Protein AF-A0A973JUT6-F1 (afdb_monomer_lite)

Radius of gyration: 26.82 Å; chains: 1; bounding box: 84×33×77 Å

Secondary structure (DSSP, 8-state):
--------------PPPHHHHHHHHHHTT-HHHHHHHHGGGTTSHHHHHHHHHHHHHHHTSTT-S-HHHHHHHHHHHSTT-THHHHHHHHHHHHTT-HHHHHHHHHHHHHH-TT-HHHHHHHHHHHHHH-TT---TTSTT--HHHHHHHHHHHHHHTTPPPP---SHHHHHHHHHHHHHTT-THHHHHHT---

Structure (mmCIF, N/CA/C/O backbone):
data_AF-A0A973JUT6-F1
#
_entry.id   AF-A0A973JUT6-F1
#
loop_
_atom_site.group_PDB
_atom_site.id
_atom_site.type_symbol
_atom_site.label_atom_id
_atom_site.label_alt_id
_atom_site.label_comp_id
_atom_site.label_asym_id
_atom_site.label_entity_id
_atom_site.label_seq_id
_atom_site.pdbx_PDB_ins_code
_atom_site.Cartn_x
_atom_site.Cartn_y
_atom_site.Cartn_z
_atom_site.occupancy
_atom_site.B_iso_or_equiv
_atom_site.auth_seq_id
_atom_site.auth_comp_id
_atom_site.auth_asym_id
_atom_site.auth_atom_id
_atom_site.pdbx_PDB_model_num
ATOM 1 N N . MET A 1 1 ? 55.001 22.473 -49.007 1.00 40.25 1 MET A N 1
ATOM 2 C CA . MET A 1 1 ? 54.181 22.857 -47.834 1.00 40.25 1 MET A CA 1
ATOM 3 C C . MET A 1 1 ? 52.734 22.450 -48.104 1.00 40.25 1 MET A C 1
ATOM 5 O O . MET A 1 1 ? 52.287 22.661 -49.228 1.00 40.25 1 MET A O 1
ATOM 9 N N . PRO A 1 2 ? 52.055 21.748 -47.180 1.00 39.16 2 PRO A N 1
ATOM 10 C CA . PRO A 1 2 ? 50.862 20.970 -47.497 1.00 39.16 2 PRO A CA 1
ATOM 11 C C . PRO A 1 2 ? 49.571 21.798 -47.476 1.00 39.16 2 PRO A C 1
ATOM 13 O O . PRO A 1 2 ? 49.455 22.816 -46.800 1.00 39.16 2 PRO A O 1
ATOM 16 N N . LYS A 1 3 ? 48.613 21.320 -48.272 1.00 40.19 3 LYS A N 1
ATOM 17 C CA . LYS A 1 3 ? 47.314 21.918 -48.585 1.00 40.19 3 LYS A CA 1
ATOM 18 C C . LYS A 1 3 ? 46.378 21.921 -47.372 1.00 40.19 3 LYS A C 1
ATOM 20 O O . LYS A 1 3 ? 46.231 20.910 -46.690 1.00 40.19 3 LYS A O 1
ATOM 25 N N . SER A 1 4 ? 45.694 23.047 -47.191 1.00 45.75 4 SER A N 1
ATOM 26 C CA . SER A 1 4 ? 44.550 23.224 -46.298 1.00 45.75 4 SER A CA 1
ATOM 27 C C . SER A 1 4 ? 43.460 22.190 -46.612 1.00 45.75 4 SER A C 1
ATOM 29 O O . SER A 1 4 ? 42.892 22.195 -47.703 1.00 45.75 4 SER A O 1
ATOM 31 N N . LYS A 1 5 ? 43.180 21.287 -45.666 1.00 44.62 5 LYS A N 1
ATOM 32 C CA . LYS A 1 5 ? 41.986 20.433 -45.668 1.00 44.62 5 LYS A CA 1
ATOM 33 C C . LYS A 1 5 ? 41.058 20.909 -44.557 1.00 44.62 5 LYS A C 1
ATOM 35 O O . LYS A 1 5 ? 41.146 20.470 -43.415 1.00 44.62 5 LYS A O 1
ATOM 40 N N . ARG A 1 6 ? 40.158 21.820 -44.919 1.00 45.72 6 ARG A N 1
ATOM 41 C CA . ARG A 1 6 ? 38.857 21.949 -44.260 1.00 45.72 6 ARG A CA 1
ATOM 42 C C . ARG A 1 6 ? 37.964 20.800 -44.744 1.00 45.72 6 ARG A C 1
ATOM 44 O O . ARG A 1 6 ? 38.173 20.272 -45.832 1.00 45.72 6 ARG A O 1
ATOM 51 N N . SER A 1 7 ? 36.948 20.488 -43.946 1.00 43.03 7 SER A N 1
ATOM 52 C CA . SER A 1 7 ? 35.818 19.585 -44.218 1.00 43.03 7 SER A CA 1
ATOM 53 C C . SER A 1 7 ? 36.090 18.076 -44.190 1.00 43.03 7 SER A C 1
ATOM 55 O O . SER A 1 7 ? 36.306 17.428 -45.204 1.00 43.03 7 SER A O 1
ATOM 57 N N . ALA A 1 8 ? 35.939 17.514 -42.993 1.00 41.66 8 ALA A N 1
ATOM 58 C CA . ALA A 1 8 ? 35.032 16.391 -42.784 1.00 41.66 8 ALA A CA 1
ATOM 59 C C . ALA A 1 8 ? 34.510 16.478 -41.342 1.00 41.66 8 ALA A C 1
ATOM 61 O O . ALA A 1 8 ? 34.893 15.712 -40.465 1.00 41.66 8 ALA A O 1
ATOM 62 N N . GLN A 1 9 ? 33.642 17.466 -41.094 1.00 40.50 9 GLN A N 1
ATOM 63 C CA . GLN A 1 9 ? 32.603 17.318 -40.079 1.00 40.50 9 GLN A CA 1
ATOM 64 C C . GLN A 1 9 ? 31.779 16.104 -40.512 1.00 40.50 9 GLN A C 1
ATOM 66 O O . GLN A 1 9 ? 30.853 16.211 -41.312 1.00 40.50 9 GLN A O 1
ATOM 71 N N . GLN A 1 10 ? 32.175 14.927 -40.035 1.00 43.22 10 GLN A N 1
ATOM 72 C CA . GLN A 1 10 ? 31.288 13.782 -39.977 1.00 43.22 10 GLN A CA 1
ATOM 73 C C . GLN A 1 10 ? 30.227 14.134 -38.941 1.00 43.22 10 GLN A C 1
ATOM 75 O O . GLN A 1 10 ? 30.364 13.881 -37.746 1.00 43.22 10 GLN A O 1
ATOM 80 N N . HIS A 1 11 ? 29.181 14.802 -39.415 1.00 40.94 11 HIS A N 1
ATOM 81 C CA . HIS A 1 11 ? 27.894 14.801 -38.759 1.00 40.94 11 HIS A CA 1
ATOM 82 C C . HIS A 1 11 ? 27.464 13.340 -38.614 1.00 40.94 11 HIS A C 1
ATOM 84 O O . HIS A 1 11 ? 26.897 12.758 -39.534 1.00 40.94 11 HIS A O 1
ATOM 90 N N . SER A 1 12 ? 27.735 12.736 -37.456 1.00 47.22 12 SER A N 1
ATOM 91 C CA . SER A 1 12 ? 26.909 11.631 -36.995 1.00 47.22 12 SER A CA 1
ATOM 92 C C . SER A 1 12 ? 25.532 12.224 -36.716 1.00 47.22 12 SER A C 1
ATOM 94 O O . SER A 1 12 ? 25.264 12.743 -35.636 1.00 47.22 12 SER A O 1
ATOM 96 N N . SER A 1 13 ? 24.655 12.200 -37.716 1.00 46.88 13 SER A N 1
ATOM 97 C CA . SER A 1 13 ? 23.214 12.347 -37.525 1.00 46.88 13 SER A CA 1
ATOM 98 C C . SER A 1 13 ? 22.635 11.049 -36.950 1.00 46.88 13 SER A C 1
ATOM 100 O O . SER A 1 13 ? 21.625 10.543 -37.434 1.00 46.88 13 SER A O 1
ATOM 102 N N . ALA A 1 14 ? 23.297 10.455 -35.956 1.00 55.56 14 ALA A N 1
ATOM 103 C CA . ALA A 1 14 ? 22.713 9.373 -35.191 1.00 55.56 14 ALA A CA 1
ATOM 104 C C . ALA A 1 14 ? 21.750 10.024 -34.200 1.00 55.56 14 ALA A C 1
ATOM 106 O O . ALA A 1 14 ? 22.170 10.734 -33.284 1.00 55.56 14 ALA A O 1
ATOM 107 N N . GLY A 1 15 ? 20.447 9.838 -34.422 1.00 69.31 15 GLY A N 1
ATOM 108 C CA . GLY A 1 15 ? 19.449 10.155 -33.407 1.00 69.31 15 GLY A CA 1
ATOM 109 C C . GLY A 1 15 ? 19.869 9.562 -32.060 1.00 69.31 15 GLY A C 1
ATOM 110 O O . GLY A 1 15 ? 20.559 8.544 -32.007 1.00 69.31 15 GLY A O 1
ATOM 111 N N . LEU A 1 16 ? 19.491 10.229 -30.970 1.00 80.94 16 LEU A N 1
ATOM 112 C CA . LEU A 1 16 ? 19.765 9.739 -29.620 1.00 80.94 16 LEU A CA 1
ATOM 113 C C . LEU A 1 16 ? 19.332 8.270 -29.490 1.00 80.94 16 LEU A C 1
ATOM 115 O O . LEU A 1 16 ? 18.273 7.891 -29.994 1.00 80.94 16 LEU A O 1
ATOM 119 N N . GLY A 1 17 ? 20.134 7.458 -28.800 1.00 93.69 17 GLY A N 1
ATOM 120 C CA . GLY A 1 17 ? 19.771 6.078 -28.513 1.00 93.69 17 GLY A CA 1
ATOM 121 C C . GLY A 1 17 ? 18.517 6.001 -27.630 1.00 93.69 17 GLY A C 1
ATOM 122 O O . GLY A 1 17 ? 18.153 6.980 -26.968 1.00 93.69 17 GLY A O 1
ATOM 123 N N . PRO A 1 18 ? 17.831 4.844 -27.571 1.00 94.75 18 PRO A N 1
ATOM 124 C CA . PRO A 1 18 ? 16.599 4.711 -26.790 1.00 94.75 18 PRO A CA 1
ATOM 125 C C . PRO A 1 18 ? 16.809 5.001 -25.295 1.00 94.75 18 PRO A C 1
ATOM 127 O O . PRO A 1 18 ? 15.928 5.548 -24.630 1.00 94.75 18 PRO A O 1
ATOM 130 N N . ARG A 1 19 ? 18.012 4.723 -24.769 1.00 96.44 19 ARG A N 1
ATOM 131 C CA . ARG A 1 19 ? 18.389 5.059 -23.391 1.00 96.44 19 ARG A CA 1
ATOM 132 C C . ARG A 1 19 ? 18.396 6.570 -23.165 1.00 96.44 19 ARG A C 1
ATOM 134 O O . ARG A 1 19 ? 17.753 7.037 -22.223 1.00 96.44 19 ARG A O 1
ATOM 141 N N . GLU A 1 20 ? 19.099 7.324 -24.008 1.00 96.56 20 GLU A N 1
ATOM 142 C CA . GLU A 1 20 ? 19.215 8.780 -23.896 1.00 96.56 20 GLU A CA 1
ATOM 143 C C . GLU A 1 20 ? 17.883 9.477 -24.191 1.00 96.56 20 GLU A C 1
ATOM 145 O O . GLU A 1 20 ? 17.530 10.439 -23.505 1.00 96.56 20 GLU A O 1
ATOM 150 N N . LEU A 1 21 ? 17.121 8.981 -25.173 1.00 96.94 21 LEU A N 1
ATOM 151 C CA . LEU A 1 21 ? 15.770 9.464 -25.470 1.00 96.94 21 LEU A CA 1
ATOM 152 C C . LEU A 1 21 ? 14.852 9.319 -24.260 1.00 96.94 21 LEU A C 1
ATOM 154 O O . LEU A 1 21 ? 14.212 10.296 -23.866 1.00 96.94 21 LEU A O 1
ATOM 158 N N . GLY A 1 22 ? 14.818 8.130 -23.652 1.00 97.62 22 GLY A N 1
ATOM 159 C CA . GLY A 1 22 ? 13.985 7.884 -22.482 1.00 97.62 22 GLY A CA 1
ATOM 160 C C . GLY A 1 22 ? 14.397 8.744 -21.292 1.00 97.62 22 GLY A C 1
ATOM 161 O O . GLY A 1 22 ? 13.539 9.341 -20.646 1.00 97.62 22 GLY A O 1
ATOM 162 N N . LEU A 1 23 ? 15.705 8.927 -21.070 1.00 97.81 23 LEU A N 1
ATOM 163 C CA . LEU A 1 23 ? 16.213 9.790 -20.001 1.00 97.81 23 LEU A CA 1
ATOM 164 C C . LEU A 1 23 ? 15.788 11.248 -20.193 1.00 97.81 23 LEU A C 1
ATOM 166 O O . LEU A 1 23 ? 15.267 11.860 -19.261 1.00 97.81 23 LEU A O 1
ATOM 170 N N . ARG A 1 24 ? 15.955 11.798 -21.402 1.00 97.81 24 ARG A N 1
ATOM 171 C CA . ARG A 1 24 ? 15.524 13.171 -21.707 1.00 97.81 24 ARG A CA 1
ATOM 172 C C . ARG A 1 24 ? 14.012 13.337 -21.589 1.00 97.81 24 ARG A C 1
ATOM 174 O O . ARG A 1 24 ? 13.546 14.367 -21.108 1.00 97.81 24 ARG A O 1
ATOM 181 N N . ALA A 1 25 ? 13.236 12.349 -22.030 1.00 98.00 25 ALA A N 1
ATOM 182 C CA . ALA A 1 25 ? 11.785 12.370 -21.889 1.00 98.00 25 ALA A CA 1
ATOM 183 C C . ALA A 1 25 ? 11.360 12.343 -20.414 1.00 98.00 25 ALA A C 1
ATOM 185 O O . ALA A 1 25 ? 10.535 13.160 -20.007 1.00 98.00 25 ALA A O 1
ATOM 186 N N . PHE A 1 26 ? 11.977 11.476 -19.608 1.00 98.12 26 PHE A N 1
ATOM 187 C CA . PHE A 1 26 ? 11.705 11.353 -18.179 1.00 98.12 26 PHE A CA 1
ATOM 188 C C . PHE A 1 26 ? 12.033 12.643 -17.419 1.00 98.12 26 PHE A C 1
ATOM 190 O O . PHE A 1 26 ? 11.213 13.125 -16.642 1.00 98.12 26 PHE A O 1
ATOM 197 N N . GLN A 1 27 ? 13.198 13.244 -17.683 1.00 97.56 27 GLN A N 1
ATOM 198 C CA . GLN A 1 27 ? 13.599 14.525 -17.085 1.00 97.56 27 GLN A CA 1
ATOM 199 C C . GLN A 1 27 ? 12.651 15.672 -17.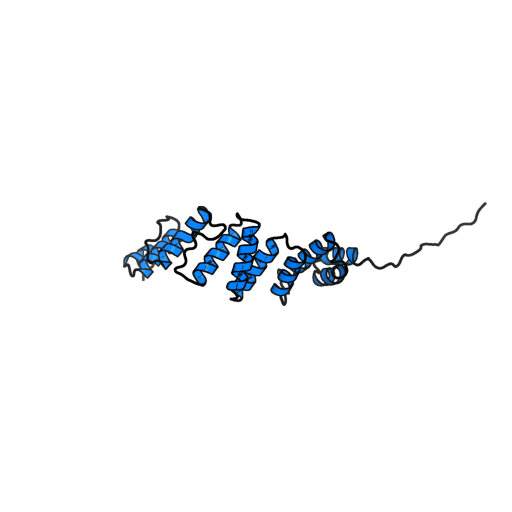460 1.00 97.56 27 GLN A C 1
ATOM 201 O O . GLN A 1 27 ? 12.438 16.577 -16.662 1.00 97.56 27 GLN A O 1
ATOM 206 N N . ALA A 1 28 ? 12.044 15.610 -18.647 1.00 97.44 28 ALA A N 1
ATOM 207 C CA . ALA A 1 28 ? 11.028 16.559 -19.094 1.00 97.44 28 ALA A CA 1
ATOM 208 C C . ALA A 1 28 ? 9.609 16.243 -18.572 1.00 97.44 28 ALA A C 1
ATOM 210 O O . ALA A 1 28 ? 8.653 16.868 -19.022 1.00 97.44 28 ALA A O 1
ATOM 211 N N . GLY A 1 29 ? 9.437 15.242 -17.698 1.00 96.75 29 GLY A N 1
ATOM 212 C CA . GLY A 1 29 ? 8.128 14.814 -17.185 1.00 96.75 29 GLY A CA 1
ATOM 213 C C . GLY A 1 29 ? 7.238 14.102 -18.212 1.00 96.75 29 GLY A C 1
ATOM 214 O O . GLY A 1 29 ? 6.083 13.799 -17.929 1.00 96.75 29 GLY A O 1
ATOM 215 N N . ARG A 1 30 ? 7.759 13.802 -19.409 1.00 97.19 30 ARG A N 1
ATOM 216 C CA . ARG A 1 30 ? 7.035 13.106 -20.482 1.00 97.19 30 ARG A CA 1
ATOM 217 C C . ARG A 1 30 ? 7.161 11.598 -20.297 1.00 97.19 30 ARG A C 1
ATOM 219 O O . ARG A 1 30 ? 7.863 10.923 -21.054 1.00 97.19 30 ARG A O 1
ATOM 226 N N . PHE A 1 31 ? 6.507 11.079 -19.261 1.00 97.44 31 PHE A N 1
ATOM 227 C CA . PHE A 1 31 ? 6.638 9.678 -18.858 1.00 97.44 31 PHE A CA 1
ATOM 228 C C . PHE A 1 31 ? 6.174 8.694 -19.939 1.00 97.44 31 PHE A C 1
ATOM 230 O O . PHE A 1 31 ? 6.822 7.668 -20.109 1.00 97.44 31 PHE A O 1
ATOM 237 N N . ASP A 1 32 ? 5.162 9.028 -20.747 1.00 96.81 32 ASP A N 1
ATOM 238 C CA . ASP A 1 32 ? 4.743 8.200 -21.891 1.00 96.81 32 ASP A CA 1
ATOM 239 C C . ASP A 1 32 ? 5.879 7.971 -22.893 1.00 96.81 32 ASP A C 1
ATOM 241 O O . ASP A 1 32 ? 6.184 6.839 -23.269 1.00 96.81 32 ASP A O 1
ATOM 245 N N . ALA A 1 33 ? 6.555 9.052 -23.287 1.00 97.25 33 ALA A N 1
ATOM 246 C CA . ALA A 1 33 ? 7.676 8.983 -24.215 1.00 97.25 33 ALA A CA 1
ATOM 247 C C . ALA A 1 33 ? 8.882 8.261 -23.595 1.00 97.25 33 ALA A C 1
ATOM 249 O O . ALA A 1 33 ? 9.588 7.534 -24.295 1.00 97.25 33 ALA A O 1
ATOM 250 N N . ALA A 1 34 ? 9.101 8.421 -22.284 1.00 98.25 34 ALA A N 1
ATOM 251 C CA . ALA A 1 34 ? 10.136 7.682 -21.567 1.00 98.25 34 ALA A CA 1
ATOM 252 C C . ALA A 1 34 ? 9.865 6.172 -21.574 1.00 98.25 34 ALA A C 1
ATOM 254 O O . ALA A 1 34 ? 10.766 5.390 -21.877 1.00 98.25 34 ALA A O 1
ATOM 255 N N . ILE A 1 35 ? 8.617 5.774 -21.308 1.00 98.19 35 ILE A N 1
ATOM 256 C CA . ILE A 1 35 ? 8.176 4.377 -21.318 1.00 98.19 35 ILE A CA 1
ATOM 257 C C . ILE A 1 35 ? 8.392 3.760 -22.698 1.00 98.19 35 ILE A C 1
ATOM 259 O O . ILE A 1 35 ? 9.030 2.715 -22.798 1.00 98.19 35 ILE A O 1
ATOM 263 N N . VAL A 1 36 ? 7.946 4.426 -23.768 1.00 98.06 36 VAL A N 1
ATOM 264 C CA . VAL A 1 36 ? 8.129 3.939 -25.147 1.00 98.06 36 VAL A CA 1
ATOM 265 C C . VAL A 1 36 ? 9.610 3.738 -25.481 1.00 98.06 36 VAL A C 1
ATOM 267 O O . VAL A 1 36 ? 9.977 2.707 -26.040 1.00 98.06 36 VAL A O 1
ATOM 270 N N . ALA A 1 37 ? 10.471 4.690 -25.115 1.00 98.06 37 ALA A N 1
ATOM 271 C CA . ALA A 1 37 ? 11.896 4.620 -25.425 1.00 98.06 37 ALA A CA 1
ATOM 272 C C . ALA A 1 37 ? 12.640 3.534 -24.622 1.00 98.06 37 ALA A C 1
ATOM 274 O O . ALA A 1 37 ? 13.552 2.896 -25.146 1.00 98.06 37 ALA A O 1
ATOM 275 N N . TRP A 1 38 ? 12.263 3.299 -23.362 1.00 98.44 38 TRP A N 1
ATOM 276 C CA . TRP A 1 38 ? 12.928 2.322 -22.492 1.00 98.44 38 TRP A CA 1
ATOM 277 C C . TRP A 1 38 ? 12.337 0.907 -22.550 1.00 98.44 38 TRP A C 1
ATOM 279 O O . TRP A 1 38 ? 13.041 -0.040 -22.202 1.00 98.44 38 TRP A O 1
ATOM 289 N N . GLN A 1 39 ? 11.099 0.722 -23.022 1.00 97.81 39 GLN A N 1
ATOM 290 C CA . GLN A 1 39 ? 10.437 -0.589 -23.095 1.00 97.81 39 GLN A CA 1
ATOM 291 C C . GLN A 1 39 ? 11.262 -1.673 -23.827 1.00 97.81 39 GLN A C 1
ATOM 293 O O . GLN A 1 39 ? 11.349 -2.782 -23.294 1.00 97.81 39 GLN A O 1
ATOM 298 N N . PRO A 1 40 ? 11.920 -1.409 -24.978 1.00 97.75 40 PRO A N 1
ATOM 299 C CA . PRO A 1 40 ? 12.743 -2.416 -25.663 1.00 97.75 40 PRO A CA 1
ATOM 300 C C . PRO A 1 40 ? 13.991 -2.836 -24.875 1.00 97.75 40 PRO A C 1
ATOM 302 O O . PRO A 1 40 ? 14.596 -3.862 -25.165 1.00 97.75 40 PRO A O 1
ATOM 305 N N . LEU A 1 41 ? 14.390 -2.032 -23.889 1.00 97.56 41 LEU A N 1
ATOM 306 C CA . LEU A 1 41 ? 15.598 -2.214 -23.091 1.00 97.56 41 LEU A CA 1
ATOM 307 C C . LEU A 1 41 ? 15.300 -2.793 -21.698 1.00 97.56 41 LEU A C 1
ATOM 309 O O . LEU A 1 41 ? 16.199 -2.863 -20.865 1.00 97.56 41 LEU A O 1
ATOM 313 N N . ALA A 1 42 ? 14.062 -3.220 -21.430 1.00 96.50 42 ALA A N 1
ATOM 314 C CA . ALA A 1 42 ? 13.615 -3.661 -20.105 1.00 96.50 42 ALA A CA 1
ATOM 315 C C . ALA A 1 42 ? 14.341 -4.909 -19.557 1.00 96.50 42 ALA A C 1
ATOM 317 O O . ALA A 1 42 ? 14.189 -5.221 -18.381 1.00 96.50 42 ALA A O 1
ATOM 318 N N . ALA A 1 43 ? 15.119 -5.620 -20.381 1.00 96.62 43 ALA A N 1
ATOM 319 C CA . ALA A 1 43 ? 15.980 -6.712 -19.923 1.00 96.62 43 ALA A CA 1
ATOM 320 C C . ALA A 1 43 ? 17.201 -6.217 -19.122 1.00 96.62 43 ALA A C 1
ATOM 322 O O . ALA A 1 43 ? 17.743 -6.967 -18.315 1.00 96.62 43 ALA A O 1
ATOM 323 N N . ASP A 1 44 ? 17.634 -4.965 -19.321 1.00 97.44 44 ASP A N 1
ATOM 324 C CA . ASP A 1 44 ? 18.657 -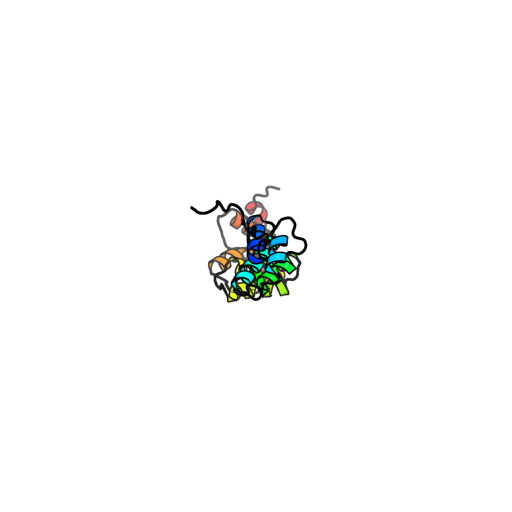4.336 -18.485 1.00 97.44 44 ASP A CA 1
ATOM 325 C C . ASP A 1 44 ? 18.031 -3.920 -17.139 1.00 97.44 44 ASP A C 1
ATOM 327 O O . ASP A 1 44 ? 17.136 -3.069 -17.134 1.00 97.44 44 ASP A O 1
ATOM 331 N N . PRO A 1 45 ? 18.511 -4.431 -15.988 1.00 96.94 45 PRO A N 1
ATOM 332 C CA . PRO A 1 45 ? 17.943 -4.112 -14.677 1.00 96.94 45 PRO A CA 1
ATOM 333 C C . PRO A 1 45 ? 17.941 -2.617 -14.321 1.00 96.94 45 PRO A C 1
ATOM 335 O O . PRO A 1 45 ? 17.020 -2.130 -13.660 1.00 96.94 45 PRO A O 1
ATOM 338 N N . ALA A 1 46 ? 18.953 -1.858 -14.752 1.00 96.62 46 ALA A N 1
ATOM 339 C CA . ALA A 1 46 ? 19.014 -0.422 -14.501 1.00 96.62 46 ALA A CA 1
ATOM 340 C C . ALA A 1 46 ? 17.943 0.322 -15.307 1.00 96.62 46 ALA A C 1
ATOM 342 O O . ALA A 1 46 ? 17.309 1.243 -14.783 1.00 96.62 46 ALA A O 1
ATOM 343 N N . VAL A 1 47 ? 17.707 -0.101 -16.554 1.00 97.88 47 VAL A N 1
ATOM 344 C CA . VAL A 1 47 ? 16.629 0.455 -17.382 1.00 97.88 47 VAL A CA 1
ATOM 345 C C . VAL A 1 47 ? 15.267 -0.009 -16.885 1.00 97.88 47 VAL A C 1
ATOM 347 O O . VAL A 1 47 ? 14.364 0.813 -16.805 1.00 97.88 47 VAL A O 1
ATOM 350 N N . ALA A 1 48 ? 15.116 -1.268 -16.469 1.00 98.19 48 ALA A N 1
ATOM 351 C CA . ALA A 1 48 ? 13.884 -1.785 -15.877 1.00 98.19 48 ALA A CA 1
ATOM 352 C C . ALA A 1 48 ? 13.456 -0.958 -14.659 1.00 98.19 48 ALA A C 1
ATOM 354 O O . ALA A 1 48 ? 12.298 -0.562 -14.558 1.00 98.19 48 ALA A O 1
ATOM 355 N N . ARG A 1 49 ? 14.400 -0.605 -13.776 1.00 98.19 49 ARG A N 1
ATOM 356 C CA . ARG A 1 49 ? 14.125 0.266 -12.624 1.00 98.19 49 ARG A CA 1
ATOM 357 C C . ARG A 1 49 ? 13.731 1.688 -13.036 1.00 98.19 49 ARG A C 1
ATOM 359 O O . ARG A 1 49 ? 12.814 2.253 -12.447 1.00 98.19 49 ARG A O 1
ATOM 366 N N . ALA A 1 50 ? 14.388 2.265 -14.043 1.00 98.19 50 ALA A N 1
ATOM 367 C CA . ALA A 1 50 ? 14.018 3.583 -14.568 1.00 98.19 50 ALA A CA 1
ATOM 368 C C . ALA A 1 50 ? 12.631 3.567 -15.239 1.00 98.19 50 ALA A C 1
ATOM 370 O O . ALA A 1 50 ? 11.823 4.474 -15.043 1.00 98.19 50 ALA A O 1
ATOM 371 N N . LEU A 1 51 ? 12.330 2.498 -15.975 1.00 98.56 51 LEU A N 1
ATOM 372 C CA . LEU A 1 51 ? 11.039 2.250 -16.600 1.00 98.56 51 LEU A CA 1
ATOM 373 C C . LEU A 1 51 ? 9.937 2.058 -15.545 1.00 98.56 51 LEU A C 1
ATOM 375 O O . LEU A 1 51 ? 8.861 2.633 -15.689 1.00 98.56 51 LEU A O 1
ATOM 379 N N . ALA A 1 52 ? 10.213 1.333 -14.456 1.00 98.62 52 ALA A N 1
ATOM 380 C CA . ALA A 1 52 ? 9.298 1.194 -13.323 1.00 98.62 52 ALA A CA 1
ATOM 381 C C . ALA A 1 52 ? 8.953 2.552 -12.699 1.00 98.62 52 ALA A C 1
ATOM 383 O O . ALA A 1 52 ? 7.782 2.856 -12.481 1.00 98.62 52 ALA A O 1
ATOM 384 N N . GLU A 1 53 ? 9.959 3.398 -12.467 1.00 98.50 53 GLU A N 1
ATOM 385 C CA . GLU A 1 53 ? 9.751 4.752 -11.949 1.00 98.50 53 GLU A CA 1
ATOM 386 C C . GLU A 1 53 ? 8.949 5.623 -12.938 1.00 98.50 53 GLU A C 1
ATOM 388 O O . GLU A 1 53 ? 8.121 6.425 -12.510 1.00 98.50 53 GLU A O 1
ATOM 393 N N . ALA A 1 54 ? 9.128 5.456 -14.254 1.00 98.25 54 ALA A N 1
ATOM 394 C CA . ALA A 1 54 ? 8.334 6.170 -15.259 1.00 98.25 54 ALA A CA 1
ATOM 395 C C . ALA A 1 54 ? 6.850 5.777 -15.206 1.00 98.25 54 ALA A C 1
ATOM 397 O O . ALA A 1 54 ? 5.992 6.659 -15.152 1.00 98.25 54 ALA A O 1
ATOM 398 N N . HIS A 1 55 ? 6.552 4.475 -15.143 1.00 98.50 55 HIS A N 1
ATOM 399 C CA . HIS A 1 55 ? 5.189 3.980 -14.929 1.00 98.50 55 HIS A CA 1
ATOM 400 C C . HIS A 1 55 ? 4.600 4.512 -13.622 1.00 98.50 55 HIS A C 1
ATOM 402 O O . HIS A 1 55 ? 3.491 5.036 -13.613 1.00 98.50 55 HIS A O 1
ATOM 408 N N . PHE A 1 56 ? 5.359 4.456 -12.528 1.00 98.56 56 PHE A N 1
ATOM 409 C CA . PHE A 1 56 ? 4.920 4.959 -11.231 1.00 98.56 56 PHE A CA 1
ATOM 410 C C . PHE A 1 56 ? 4.563 6.450 -11.264 1.00 98.56 56 PHE A C 1
ATOM 412 O O . PHE A 1 56 ? 3.500 6.845 -10.792 1.00 98.56 56 PHE A O 1
ATOM 419 N N . ARG A 1 57 ? 5.413 7.291 -11.861 1.00 97.94 57 ARG A N 1
ATOM 420 C CA . ARG A 1 57 ? 5.141 8.732 -11.963 1.00 97.94 57 ARG A CA 1
ATOM 421 C C . ARG A 1 57 ? 3.964 9.045 -12.870 1.00 97.94 57 ARG A C 1
ATOM 423 O O . ARG A 1 57 ? 3.199 9.950 -12.551 1.00 97.94 57 ARG A O 1
ATOM 430 N N . ARG A 1 58 ? 3.791 8.287 -13.956 1.00 97.62 58 ARG A N 1
ATOM 431 C CA . ARG A 1 58 ? 2.592 8.389 -14.790 1.00 97.62 58 ARG A CA 1
ATOM 432 C C . ARG A 1 58 ? 1.341 8.005 -14.000 1.00 97.62 58 ARG A C 1
ATOM 434 O O . ARG A 1 58 ? 0.374 8.756 -14.046 1.00 97.62 58 ARG A O 1
ATOM 441 N N . ALA A 1 59 ? 1.397 6.935 -13.202 1.00 97.69 59 ALA A N 1
ATOM 442 C CA . ALA A 1 59 ? 0.288 6.480 -12.362 1.00 97.69 59 ALA A CA 1
ATOM 443 C C . ALA A 1 59 ? -0.182 7.526 -11.340 1.00 97.69 59 ALA A C 1
ATOM 445 O O . ALA A 1 59 ? -1.357 7.571 -10.987 1.00 97.69 59 ALA A O 1
ATOM 446 N N . LEU A 1 60 ? 0.739 8.351 -10.836 1.00 95.75 60 LEU A N 1
ATOM 447 C CA . LEU A 1 60 ? 0.442 9.418 -9.877 1.00 95.75 60 LEU A CA 1
ATOM 448 C C . LEU A 1 60 ? 0.146 10.772 -10.541 1.00 95.75 60 LEU A C 1
ATOM 450 O O . LEU A 1 60 ? -0.115 11.752 -9.843 1.00 95.75 60 LEU A O 1
ATOM 454 N N . GLY A 1 61 ? 0.226 10.844 -11.870 1.00 95.38 61 GLY A N 1
ATOM 455 C CA . GLY A 1 61 ? 0.024 12.067 -12.631 1.00 95.38 61 GLY A CA 1
ATOM 456 C C . GLY A 1 61 ? -1.455 12.455 -12.773 1.00 95.38 61 GLY A C 1
ATOM 457 O O . GLY A 1 61 ? -2.340 11.607 -12.678 1.00 95.38 61 GLY A O 1
ATOM 458 N N . PRO A 1 62 ? -1.745 13.734 -13.067 1.00 90.69 62 PRO A N 1
ATOM 459 C CA . PRO A 1 62 ? -3.116 14.249 -13.162 1.00 90.69 62 PRO A CA 1
ATOM 460 C C . PRO A 1 62 ? -3.905 13.730 -14.375 1.00 90.69 62 PRO A C 1
ATOM 462 O O . PRO A 1 62 ? -5.128 13.816 -14.387 1.00 90.69 62 PRO A O 1
ATOM 465 N N . HIS A 1 63 ? -3.222 13.212 -15.399 1.00 88.25 63 HIS A N 1
ATOM 466 C CA . HIS A 1 63 ? -3.827 12.756 -16.659 1.00 88.25 63 HIS A CA 1
ATOM 467 C C . HIS A 1 63 ? -3.778 11.234 -16.829 1.00 88.25 63 HIS A C 1
ATOM 469 O O . HIS A 1 63 ? -3.829 10.728 -17.948 1.00 88.25 63 HIS A O 1
ATOM 475 N N . VAL A 1 64 ? -3.629 10.496 -15.729 1.00 91.94 64 VAL A N 1
ATOM 476 C CA . VAL A 1 64 ? -3.594 9.038 -15.788 1.00 91.94 64 VAL A CA 1
ATOM 477 C C . VAL A 1 64 ? -4.966 8.474 -16.156 1.00 91.94 64 VAL A C 1
ATOM 479 O O . VAL A 1 64 ? -5.979 8.839 -15.565 1.00 91.94 64 VAL A O 1
ATOM 482 N N . VAL A 1 65 ? -4.986 7.563 -17.130 1.00 90.44 65 VAL A N 1
ATOM 483 C CA . VAL A 1 65 ? -6.205 6.847 -17.538 1.00 90.44 65 VAL A CA 1
ATOM 484 C C . VAL A 1 65 ? -6.371 5.558 -16.733 1.00 90.44 65 VAL A C 1
ATOM 486 O O . VAL A 1 65 ? -7.451 5.291 -16.218 1.00 90.44 65 VAL A O 1
ATOM 489 N N . ASP A 1 66 ? -5.294 4.781 -16.584 1.00 95.44 66 ASP A N 1
ATOM 490 C CA . ASP A 1 66 ? -5.292 3.512 -15.848 1.00 95.44 66 ASP A CA 1
ATOM 491 C C . ASP A 1 66 ? -4.078 3.422 -14.898 1.00 95.44 66 ASP A C 1
ATOM 493 O O . ASP A 1 66 ? -3.041 2.835 -15.235 1.00 95.44 66 ASP A O 1
ATOM 497 N N . PRO A 1 67 ? -4.178 4.014 -13.694 1.00 96.56 67 PRO A N 1
ATOM 498 C CA . PRO A 1 67 ? -3.086 4.002 -12.724 1.00 96.56 67 PRO A CA 1
ATOM 499 C C . PRO A 1 67 ? -2.794 2.602 -12.165 1.00 96.56 67 PRO A C 1
ATOM 501 O O . PRO A 1 67 ? -1.678 2.340 -11.713 1.00 96.56 67 PRO A O 1
ATOM 504 N N . ILE A 1 68 ? -3.771 1.689 -12.195 1.00 97.25 68 ILE A N 1
ATOM 505 C CA . ILE A 1 68 ? -3.620 0.318 -11.694 1.00 97.25 68 ILE A CA 1
ATOM 506 C C . ILE A 1 68 ? -2.705 -0.478 -12.627 1.00 97.25 68 ILE A C 1
ATOM 508 O O . ILE A 1 68 ? -1.780 -1.141 -12.151 1.00 97.25 68 ILE A O 1
ATOM 512 N N . SER A 1 69 ? -2.924 -0.393 -13.942 1.00 97.12 69 SER A N 1
ATOM 513 C CA . SER A 1 69 ? -2.055 -1.024 -14.943 1.00 97.12 69 SER A CA 1
ATOM 514 C C . SER A 1 69 ? -0.611 -0.522 -14.841 1.00 97.12 69 SER A C 1
ATOM 516 O O . SER A 1 69 ? 0.324 -1.328 -14.787 1.00 97.12 69 SER A O 1
ATOM 518 N N . ASP A 1 70 ? -0.417 0.792 -14.696 1.00 98.00 70 ASP A N 1
ATOM 519 C CA . ASP A 1 70 ? 0.917 1.370 -14.528 1.00 98.00 70 ASP A CA 1
ATOM 520 C C . ASP A 1 70 ? 1.621 0.882 -13.256 1.00 98.00 70 ASP A C 1
ATOM 522 O O . ASP A 1 70 ? 2.786 0.484 -13.303 1.00 98.00 70 ASP A O 1
ATOM 526 N N . LEU A 1 71 ? 0.923 0.837 -12.119 1.00 98.38 71 LEU A N 1
ATOM 527 C CA . LEU A 1 71 ? 1.509 0.339 -10.871 1.00 98.38 71 LEU A CA 1
ATOM 528 C C . LEU A 1 71 ? 1.825 -1.155 -10.921 1.00 98.38 71 LEU A C 1
ATOM 530 O O . LEU A 1 71 ? 2.870 -1.567 -10.415 1.00 98.38 71 LEU A O 1
ATOM 534 N N . ARG A 1 72 ? 0.981 -1.966 -11.571 1.00 97.94 72 ARG A N 1
ATOM 535 C CA . ARG A 1 72 ? 1.279 -3.384 -11.825 1.00 97.94 72 ARG A CA 1
ATOM 536 C C . ARG A 1 72 ? 2.536 -3.531 -12.675 1.00 97.94 72 ARG A C 1
ATOM 538 O O . ARG A 1 72 ? 3.382 -4.375 -12.380 1.00 97.94 72 ARG A O 1
ATOM 545 N N . ARG A 1 73 ? 2.699 -2.686 -13.698 1.00 98.19 73 ARG A N 1
ATOM 546 C CA . ARG A 1 73 ? 3.894 -2.706 -14.543 1.00 98.19 73 ARG A CA 1
ATOM 547 C C . ARG A 1 73 ? 5.144 -2.279 -13.776 1.00 98.19 73 ARG A C 1
ATOM 549 O O . ARG A 1 73 ? 6.169 -2.946 -13.895 1.00 98.19 73 ARG A O 1
ATOM 556 N N . ALA A 1 74 ? 5.049 -1.239 -12.948 1.00 98.31 74 ALA A N 1
ATOM 557 C CA . ALA A 1 74 ? 6.136 -0.810 -12.072 1.00 98.31 74 ALA A CA 1
ATOM 558 C C . ALA A 1 74 ? 6.552 -1.918 -11.086 1.00 98.31 74 ALA A C 1
ATOM 560 O O . ALA A 1 74 ? 7.737 -2.240 -10.989 1.00 98.31 74 ALA A O 1
ATOM 561 N N . ALA A 1 75 ? 5.582 -2.566 -10.432 1.00 97.00 75 ALA A N 1
ATOM 562 C CA . ALA A 1 75 ? 5.822 -3.678 -9.513 1.00 97.00 75 ALA A CA 1
ATOM 563 C C . ALA A 1 75 ? 6.483 -4.887 -10.195 1.00 97.00 75 ALA A C 1
ATOM 565 O O . ALA A 1 75 ? 7.372 -5.501 -9.613 1.00 97.00 75 ALA A O 1
ATOM 566 N N . ALA A 1 76 ? 6.101 -5.205 -11.435 1.00 97.19 76 ALA A N 1
ATOM 567 C CA . ALA A 1 76 ? 6.721 -6.290 -12.197 1.00 97.19 76 ALA A CA 1
ATOM 568 C C . ALA A 1 76 ? 8.174 -5.980 -12.604 1.00 97.19 7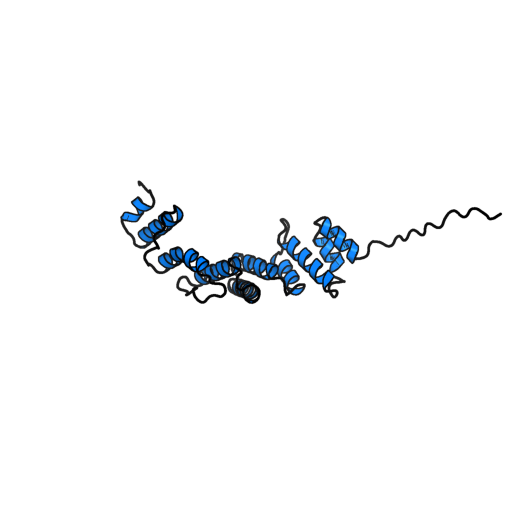6 ALA A C 1
ATOM 570 O O . ALA A 1 76 ? 9.015 -6.875 -12.627 1.00 97.19 76 ALA A O 1
ATOM 571 N N . LEU A 1 77 ? 8.472 -4.721 -12.935 1.00 98.12 77 LEU A N 1
ATOM 572 C CA . LEU A 1 77 ? 9.797 -4.284 -13.389 1.00 98.12 77 LEU A CA 1
ATOM 573 C C . LEU A 1 77 ? 10.797 -4.083 -12.243 1.00 98.12 77 LEU A C 1
ATOM 57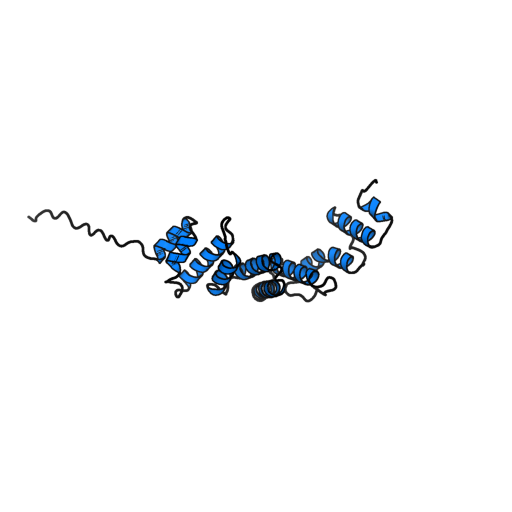5 O O . LEU A 1 77 ? 11.996 -4.279 -12.427 1.00 98.12 77 LEU A O 1
ATOM 579 N N . ALA A 1 78 ? 10.318 -3.679 -11.070 1.00 96.69 78 ALA A N 1
ATOM 580 C CA . ALA A 1 78 ? 11.140 -3.472 -9.885 1.00 96.69 78 ALA A CA 1
ATOM 581 C C . ALA A 1 78 ? 10.450 -4.089 -8.657 1.00 96.69 78 ALA A C 1
ATOM 583 O O . ALA A 1 78 ? 9.955 -3.380 -7.776 1.00 96.69 78 ALA A O 1
ATOM 584 N N . PRO A 1 79 ? 10.454 -5.432 -8.563 1.00 94.75 79 PRO A N 1
ATOM 585 C CA . PRO A 1 79 ? 9.697 -6.164 -7.562 1.00 94.75 79 PRO A CA 1
ATOM 586 C C . PRO A 1 79 ? 10.259 -6.033 -6.157 1.00 94.75 79 PRO A C 1
ATOM 588 O O . PRO A 1 79 ? 9.659 -6.606 -5.273 1.00 94.75 79 PRO A O 1
ATOM 591 N N . ALA A 1 80 ? 11.364 -5.330 -5.905 1.00 93.50 80 ALA A N 1
ATOM 592 C CA . ALA A 1 80 ? 11.857 -5.085 -4.547 1.00 93.50 80 ALA A CA 1
ATOM 593 C C . ALA A 1 80 ? 11.269 -3.808 -3.922 1.00 93.50 80 ALA A C 1
ATOM 595 O O . ALA A 1 80 ? 11.259 -3.675 -2.703 1.00 93.50 80 ALA A O 1
ATOM 596 N N . ASP A 1 81 ? 10.742 -2.887 -4.732 1.00 95.56 81 ASP A N 1
ATOM 597 C CA . ASP A 1 81 ? 10.287 -1.579 -4.265 1.00 95.56 81 ASP A CA 1
ATOM 598 C C . ASP A 1 81 ? 8.875 -1.668 -3.649 1.00 95.56 81 ASP A C 1
ATOM 600 O O . ASP A 1 81 ? 7.927 -2.046 -4.345 1.00 95.56 81 ASP A O 1
ATOM 604 N N . PRO A 1 82 ? 8.698 -1.358 -2.352 1.00 96.06 82 PRO A N 1
ATOM 605 C CA . PRO A 1 82 ? 7.405 -1.455 -1.681 1.00 96.06 82 PRO A CA 1
ATOM 606 C C . PRO A 1 82 ? 6.464 -0.288 -2.008 1.00 96.06 82 PRO A C 1
ATOM 608 O O . PRO A 1 82 ? 5.267 -0.380 -1.731 1.00 96.06 82 PRO A O 1
ATOM 611 N N . ARG A 1 83 ? 6.946 0.791 -2.644 1.00 97.00 83 ARG A N 1
ATOM 612 C CA . ARG A 1 83 ? 6.092 1.926 -3.032 1.00 97.00 83 ARG A CA 1
ATOM 613 C C . ARG A 1 83 ? 4.995 1.478 -3.997 1.00 97.00 83 ARG A C 1
ATOM 615 O O . ARG A 1 83 ? 3.845 1.885 -3.854 1.00 97.00 83 ARG A O 1
ATOM 622 N N . PHE A 1 84 ? 5.315 0.610 -4.955 1.00 98.06 84 PHE A N 1
ATOM 623 C CA . PHE A 1 84 ? 4.353 0.174 -5.971 1.00 98.06 84 PHE A CA 1
ATOM 624 C C . PHE A 1 84 ? 3.188 -0.639 -5.392 1.00 98.06 84 PHE A C 1
ATOM 626 O O . PHE A 1 84 ? 2.051 -0.210 -5.596 1.00 98.06 84 PHE A O 1
ATOM 633 N N . PRO A 1 85 ? 3.405 -1.735 -4.630 1.00 98.12 85 PRO A N 1
ATOM 634 C CA . PRO A 1 85 ? 2.302 -2.435 -3.979 1.00 98.12 85 PRO A CA 1
ATOM 635 C C . PRO A 1 85 ? 1.565 -1.529 -2.984 1.00 98.12 85 PRO A C 1
ATOM 637 O O . PRO A 1 85 ? 0.342 -1.557 -2.946 1.00 98.12 85 PRO A O 1
ATOM 640 N N . PHE A 1 86 ? 2.243 -0.632 -2.257 1.00 98.50 86 PHE A N 1
ATOM 641 C CA . PHE A 1 86 ? 1.559 0.311 -1.364 1.00 98.50 86 PHE A CA 1
ATOM 642 C C . PHE A 1 86 ? 0.535 1.190 -2.100 1.00 98.50 86 PHE A C 1
ATOM 644 O O . PHE A 1 86 ? -0.623 1.297 -1.687 1.00 98.50 86 PHE A O 1
ATOM 651 N N . HIS A 1 87 ? 0.940 1.814 -3.207 1.00 98.44 87 HIS A N 1
ATOM 652 C CA . HIS A 1 87 ? 0.043 2.645 -4.008 1.00 98.44 87 HIS A CA 1
ATOM 653 C C . HIS A 1 87 ? -1.022 1.817 -4.737 1.00 98.44 87 HIS A C 1
ATOM 655 O O . HIS A 1 87 ? -2.166 2.263 -4.830 1.00 98.44 87 HIS A O 1
ATOM 661 N N . LEU A 1 88 ? -0.679 0.608 -5.193 1.00 98.25 88 LEU A N 1
ATOM 662 C CA . LEU A 1 88 ? -1.622 -0.303 -5.837 1.00 98.25 88 LEU A CA 1
ATOM 663 C C . LEU A 1 88 ? -2.719 -0.738 -4.860 1.00 98.25 88 LEU A C 1
ATOM 665 O O . LEU A 1 88 ? -3.896 -0.623 -5.188 1.00 98.25 88 LEU A O 1
ATOM 669 N N . GLY A 1 89 ? -2.350 -1.128 -3.638 1.00 98.25 89 GLY A N 1
ATOM 670 C CA . GLY A 1 89 ? -3.294 -1.479 -2.578 1.00 98.25 89 GLY A CA 1
ATOM 671 C C . GLY A 1 89 ? -4.263 -0.342 -2.269 1.00 98.25 89 GLY A C 1
ATOM 672 O O . GLY A 1 89 ? -5.466 -0.562 -2.197 1.00 98.25 89 GLY A O 1
ATOM 673 N N . ARG A 1 90 ? -3.774 0.903 -2.211 1.00 98.19 90 ARG A N 1
ATOM 674 C CA . ARG A 1 90 ? -4.629 2.084 -1.992 1.00 98.19 90 ARG A CA 1
ATOM 675 C C . ARG A 1 90 ? -5.646 2.321 -3.102 1.00 98.19 90 ARG A C 1
ATOM 677 O O . ARG A 1 90 ? -6.756 2.764 -2.814 1.00 98.19 90 ARG A O 1
ATOM 684 N N . LEU A 1 91 ? -5.270 2.096 -4.359 1.00 97.44 91 LEU A N 1
ATOM 685 C CA . LEU A 1 91 ? -6.195 2.253 -5.482 1.00 97.44 91 LEU A CA 1
ATOM 686 C C . LEU A 1 91 ? -7.216 1.120 -5.530 1.00 97.44 91 LEU A C 1
ATOM 688 O O . LEU A 1 91 ? -8.394 1.397 -5.721 1.00 97.44 91 LEU A O 1
ATOM 692 N N . LEU A 1 92 ? -6.782 -0.119 -5.293 1.00 97.81 92 LEU A N 1
ATOM 693 C CA . LEU A 1 92 ? -7.666 -1.285 -5.219 1.00 97.81 92 LEU A CA 1
ATOM 694 C C . LEU A 1 92 ? -8.671 -1.149 -4.071 1.00 97.81 92 LEU A C 1
ATOM 696 O O . LEU A 1 92 ? -9.860 -1.369 -4.273 1.00 97.81 92 LEU A O 1
ATOM 700 N N . HIS A 1 93 ? -8.219 -0.669 -2.907 1.00 97.88 93 HIS A N 1
ATOM 701 C CA . HIS A 1 93 ? -9.077 -0.411 -1.750 1.00 97.88 93 HIS A CA 1
ATOM 702 C C . HIS A 1 93 ? -10.163 0.611 -2.098 1.00 97.88 93 HIS A C 1
ATOM 704 O O . HIS A 1 93 ? -11.341 0.359 -1.884 1.00 97.88 93 HIS A O 1
ATOM 710 N N . ARG A 1 94 ? -9.795 1.729 -2.737 1.00 95.38 94 ARG A N 1
ATOM 711 C CA . ARG A 1 94 ? -10.767 2.735 -3.206 1.00 95.38 94 ARG A CA 1
ATOM 712 C C . ARG A 1 94 ? -11.715 2.215 -4.285 1.00 95.38 94 ARG A C 1
ATOM 714 O O . ARG A 1 94 ? -12.832 2.706 -4.379 1.00 95.38 94 ARG A O 1
ATOM 721 N N . ALA A 1 95 ? -11.262 1.271 -5.104 1.00 94.81 95 ALA A N 1
ATOM 722 C CA . ALA A 1 95 ? -12.080 0.623 -6.122 1.00 94.81 95 ALA A CA 1
ATOM 723 C C . ALA A 1 95 ? -13.005 -0.467 -5.546 1.00 94.81 95 ALA A C 1
ATOM 725 O O . ALA A 1 95 ? -13.807 -1.024 -6.289 1.00 94.81 95 ALA A O 1
ATOM 726 N N . GLY A 1 96 ? -12.902 -0.776 -4.247 1.00 95.38 96 GLY A N 1
ATOM 727 C CA . GLY A 1 96 ? -13.691 -1.811 -3.577 1.00 95.38 96 GLY A CA 1
ATOM 728 C C . GLY A 1 96 ? -13.140 -3.231 -3.736 1.00 95.38 96 GLY A C 1
ATOM 729 O O . GLY A 1 96 ? -13.724 -4.170 -3.201 1.00 95.38 96 GLY A O 1
ATOM 730 N N . ASP A 1 97 ? -12.002 -3.414 -4.411 1.00 97.00 97 ASP A N 1
ATOM 731 C CA . ASP A 1 97 ? -11.311 -4.706 -4.479 1.00 97.00 97 ASP A CA 1
ATOM 732 C C . ASP A 1 97 ? -10.484 -4.916 -3.200 1.00 97.00 97 ASP A C 1
ATOM 734 O O . ASP A 1 97 ? -9.254 -4.789 -3.172 1.00 97.00 97 ASP A O 1
ATOM 738 N N . LEU A 1 98 ? -11.199 -5.160 -2.097 1.00 96.25 98 LEU A N 1
ATOM 739 C CA . LEU A 1 98 ? -10.621 -5.261 -0.757 1.00 96.25 98 LEU A CA 1
ATOM 740 C C . LEU A 1 98 ? -9.668 -6.457 -0.631 1.00 96.25 98 LEU A C 1
ATOM 742 O O . LEU A 1 98 ? -8.648 -6.358 0.049 1.00 96.25 98 LEU A O 1
ATOM 746 N N . ALA A 1 99 ? -9.966 -7.568 -1.309 1.00 96.50 99 ALA A N 1
ATOM 747 C CA . ALA A 1 99 ? -9.118 -8.756 -1.287 1.00 96.50 99 ALA A CA 1
ATOM 748 C C . ALA A 1 99 ? -7.755 -8.464 -1.929 1.00 96.50 99 ALA A C 1
ATOM 750 O O . ALA A 1 99 ? -6.720 -8.621 -1.280 1.00 96.50 99 ALA A O 1
ATOM 751 N N . ALA A 1 100 ? -7.745 -7.934 -3.158 1.00 97.25 100 ALA A N 1
ATOM 752 C CA . ALA A 1 100 ? -6.490 -7.610 -3.825 1.00 97.25 100 ALA A CA 1
ATOM 753 C C . ALA A 1 100 ? -5.729 -6.486 -3.102 1.00 97.25 100 ALA A C 1
ATOM 755 O O . ALA A 1 100 ? -4.497 -6.492 -3.070 1.00 97.25 100 ALA A O 1
ATOM 756 N N . ALA A 1 101 ? -6.435 -5.525 -2.497 1.00 98.44 101 ALA A N 1
ATOM 757 C CA . ALA A 1 101 ? -5.812 -4.479 -1.692 1.00 98.44 101 ALA A CA 1
ATOM 758 C C . ALA A 1 101 ? -5.097 -5.031 -0.450 1.00 98.44 101 ALA A C 1
ATOM 760 O O . ALA A 1 101 ? -3.963 -4.626 -0.174 1.00 98.44 101 ALA A O 1
ATOM 761 N N . ALA A 1 102 ? -5.721 -5.974 0.264 1.00 97.94 102 ALA A N 1
ATOM 762 C CA . ALA A 1 102 ? -5.115 -6.636 1.414 1.00 97.94 102 ALA A CA 1
ATOM 763 C C . ALA A 1 102 ? -3.808 -7.345 1.026 1.00 97.94 102 ALA A C 1
ATOM 765 O O . ALA A 1 102 ? -2.788 -7.130 1.684 1.00 97.94 102 ALA A O 1
ATOM 766 N N . ASP A 1 103 ? -3.796 -8.088 -0.086 1.00 98.00 103 ASP A N 1
ATOM 767 C CA . ASP A 1 103 ? -2.592 -8.762 -0.599 1.00 98.00 103 ASP A CA 1
ATOM 768 C C . ASP A 1 103 ? -1.441 -7.778 -0.855 1.00 98.00 103 ASP A C 1
ATOM 770 O O . ASP A 1 103 ? -0.272 -8.047 -0.542 1.00 98.00 103 ASP A O 1
ATOM 774 N N . GLN A 1 104 ? -1.758 -6.596 -1.391 1.00 98.50 104 GLN A N 1
ATOM 775 C CA . GLN A 1 104 ? -0.752 -5.564 -1.614 1.00 98.50 104 GLN A CA 1
ATOM 776 C C . GLN A 1 104 ? -0.209 -4.987 -0.303 1.00 98.50 104 GLN A C 1
ATOM 778 O O . GLN A 1 104 ? 1.005 -4.821 -0.168 1.00 98.50 104 GLN A O 1
ATOM 783 N N . TYR A 1 105 ? -1.064 -4.711 0.685 1.00 98.50 105 TYR A N 1
ATOM 784 C CA . TYR A 1 105 ? -0.605 -4.240 1.994 1.00 98.50 105 TYR A CA 1
ATOM 785 C C . TYR A 1 105 ? 0.233 -5.300 2.721 1.00 98.50 105 TYR A C 1
ATOM 787 O O . TYR A 1 105 ? 1.272 -4.962 3.292 1.00 98.50 105 TYR A O 1
ATOM 795 N N . HIS A 1 106 ? -0.138 -6.579 2.629 1.00 98.00 106 HIS A N 1
ATOM 796 C CA . HIS A 1 106 ? 0.681 -7.688 3.122 1.00 98.00 106 HIS A CA 1
ATOM 797 C C . HIS A 1 106 ? 2.049 -7.738 2.437 1.00 98.00 106 HIS A C 1
ATOM 799 O O . HIS A 1 106 ? 3.070 -7.886 3.110 1.00 98.00 106 HIS A O 1
ATOM 805 N N . THR A 1 107 ? 2.093 -7.541 1.118 1.00 97.38 107 THR A N 1
ATOM 806 C CA . THR A 1 107 ? 3.352 -7.480 0.364 1.00 97.38 107 THR A CA 1
ATOM 807 C C . THR A 1 107 ? 4.255 -6.360 0.881 1.00 97.38 107 THR A C 1
ATOM 809 O O . THR A 1 107 ? 5.441 -6.595 1.106 1.00 97.38 107 THR A O 1
ATOM 812 N N . VAL A 1 108 ? 3.714 -5.165 1.140 1.00 98.19 108 VAL A N 1
ATOM 813 C CA . VAL A 1 108 ? 4.482 -4.058 1.738 1.00 98.19 108 VAL A CA 1
ATOM 814 C C . VAL A 1 108 ? 5.027 -4.456 3.108 1.00 98.19 108 VAL A C 1
ATOM 816 O O . VAL A 1 108 ? 6.224 -4.329 3.349 1.00 98.19 108 VAL A O 1
ATOM 819 N N . LEU A 1 109 ? 4.176 -4.996 3.980 1.00 97.44 109 LEU A N 1
ATOM 820 C CA . LEU A 1 109 ? 4.531 -5.332 5.362 1.00 97.44 109 LEU A CA 1
ATOM 821 C C . LEU A 1 109 ? 5.497 -6.518 5.481 1.00 97.44 109 LEU A C 1
ATOM 823 O O . LEU A 1 109 ? 6.249 -6.590 6.446 1.00 97.44 109 LEU A O 1
ATOM 827 N N . SER A 1 110 ? 5.533 -7.417 4.496 1.00 96.12 110 SER A N 1
ATOM 828 C CA . SER A 1 110 ? 6.549 -8.477 4.430 1.00 96.12 110 SER A CA 1
ATOM 829 C C . SER A 1 110 ? 7.964 -7.937 4.190 1.00 96.12 110 SER A C 1
ATOM 831 O O . SER A 1 110 ? 8.938 -8.552 4.617 1.00 96.12 110 SER A O 1
ATOM 833 N N . ARG A 1 111 ? 8.084 -6.783 3.521 1.00 94.81 111 ARG A N 1
ATOM 834 C CA . ARG A 1 111 ? 9.368 -6.138 3.189 1.00 94.81 111 ARG A CA 1
ATOM 835 C C . ARG A 1 111 ? 9.742 -5.071 4.197 1.00 94.81 111 ARG A C 1
ATOM 837 O O . ARG A 1 111 ? 10.902 -4.936 4.564 1.00 94.81 111 ARG A O 1
ATOM 844 N N . GLU A 1 112 ? 8.739 -4.331 4.647 1.00 95.88 112 GLU A N 1
ATOM 845 C CA . GLU A 1 112 ? 8.857 -3.270 5.629 1.00 95.88 112 GLU A CA 1
ATOM 846 C C . GLU A 1 112 ? 7.893 -3.542 6.794 1.00 95.88 112 GLU A C 1
ATOM 848 O O . GLU A 1 112 ? 6.839 -2.906 6.888 1.00 95.88 112 GLU A O 1
ATOM 853 N N . PRO A 1 113 ? 8.238 -4.451 7.729 1.00 95.38 113 PRO A N 1
ATOM 854 C CA . PRO A 1 113 ? 7.372 -4.771 8.869 1.00 95.38 113 PRO A CA 1
ATOM 855 C C . PRO A 1 113 ? 7.009 -3.560 9.740 1.00 95.38 113 PRO A C 1
ATOM 857 O O . PRO A 1 113 ? 5.995 -3.571 10.432 1.00 95.38 113 PRO A O 1
ATOM 860 N N . GLY A 1 114 ? 7.829 -2.504 9.705 1.00 94.50 114 GLY A N 1
ATOM 861 C CA . GLY A 1 114 ? 7.602 -1.239 10.407 1.00 94.50 114 GLY A CA 1
ATOM 862 C C . GLY A 1 114 ? 6.797 -0.191 9.629 1.00 94.50 114 GLY A C 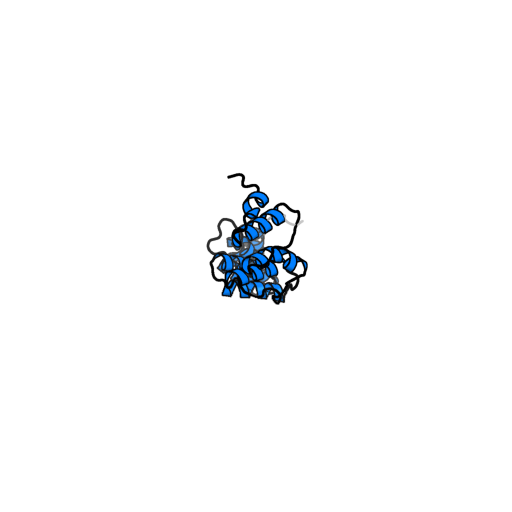1
ATOM 863 O O . GLY A 1 114 ? 6.678 0.938 10.105 1.00 94.50 114 GLY A O 1
ATOM 864 N N . ASN A 1 115 ? 6.264 -0.504 8.441 1.00 96.81 115 ASN A N 1
ATOM 865 C CA . ASN A 1 115 ? 5.506 0.458 7.641 1.00 96.81 115 ASN A CA 1
ATOM 866 C C . ASN A 1 115 ? 4.124 0.731 8.265 1.00 96.81 115 ASN A C 1
ATOM 868 O O . ASN A 1 115 ? 3.119 0.088 7.953 1.00 96.81 115 ASN A O 1
ATOM 872 N N . ALA A 1 116 ? 4.073 1.728 9.151 1.00 96.00 116 ALA A N 1
ATOM 873 C CA . ALA A 1 116 ? 2.868 2.095 9.891 1.00 96.00 116 ALA A CA 1
ATOM 874 C C . ALA A 1 116 ? 1.699 2.512 8.982 1.00 96.00 116 ALA A C 1
ATOM 876 O O . ALA A 1 116 ? 0.541 2.307 9.341 1.00 96.00 116 ALA A O 1
ATOM 877 N N . ALA A 1 117 ? 1.980 3.081 7.803 1.00 97.19 117 ALA A N 1
ATOM 878 C CA . ALA A 1 117 ? 0.942 3.481 6.859 1.00 97.19 117 ALA A CA 1
ATOM 879 C C . ALA A 1 117 ? 0.246 2.261 6.237 1.00 97.19 117 ALA A C 1
ATOM 881 O O . ALA A 1 117 ? -0.982 2.228 6.178 1.00 97.19 117 ALA A O 1
ATOM 882 N N . ALA A 1 118 ? 1.011 1.248 5.818 1.00 98.06 118 ALA A N 1
ATOM 883 C CA . ALA A 1 118 ? 0.460 0.001 5.294 1.00 98.06 118 ALA A CA 1
ATOM 884 C C . ALA A 1 118 ? -0.299 -0.779 6.377 1.00 98.06 118 ALA A C 1
ATOM 886 O O . ALA A 1 118 ? -1.421 -1.217 6.135 1.00 98.06 118 ALA A O 1
ATOM 887 N N . ALA A 1 119 ? 0.257 -0.870 7.591 1.00 98.12 119 ALA A N 1
ATOM 888 C CA . ALA A 1 119 ? -0.400 -1.526 8.724 1.00 98.12 119 ALA A CA 1
ATOM 889 C C . ALA A 1 119 ? -1.735 -0.851 9.079 1.00 98.12 119 ALA A C 1
ATOM 891 O O . ALA A 1 119 ? -2.748 -1.521 9.271 1.00 98.12 119 ALA A O 1
ATOM 892 N N . LYS A 1 120 ? -1.762 0.488 9.091 1.00 97.75 120 LYS A N 1
ATOM 893 C CA . LYS A 1 120 ? -2.983 1.272 9.308 1.00 97.75 120 LYS A CA 1
ATOM 894 C C . LYS A 1 120 ? -4.048 0.985 8.252 1.00 97.75 120 LYS A C 1
ATOM 896 O O . LYS A 1 120 ? -5.211 0.809 8.602 1.00 97.75 120 LYS A O 1
ATOM 901 N N . LEU A 1 121 ? -3.669 0.962 6.975 1.00 98.12 121 LEU A N 1
ATOM 902 C CA . LEU A 1 121 ? -4.610 0.700 5.886 1.00 98.12 121 LEU A CA 1
ATOM 903 C C . LEU A 1 121 ? -5.139 -0.735 5.921 1.00 98.12 121 LEU A C 1
ATOM 905 O O . LEU A 1 121 ? -6.336 -0.926 5.739 1.00 98.12 121 LEU A O 1
ATOM 909 N N . LEU A 1 122 ? -4.292 -1.719 6.233 1.00 98.12 122 LEU A N 1
ATOM 910 C CA . LEU A 1 122 ? -4.718 -3.108 6.406 1.00 98.12 122 LEU A CA 1
ATOM 911 C C . LEU A 1 122 ? -5.688 -3.266 7.585 1.00 98.12 122 LEU A C 1
ATOM 913 O O . LEU A 1 122 ? -6.702 -3.948 7.454 1.00 98.12 122 LEU A O 1
ATOM 917 N N . ALA A 1 123 ? -5.422 -2.605 8.715 1.00 97.50 123 ALA A N 1
ATOM 918 C CA . ALA A 1 123 ? -6.323 -2.609 9.866 1.00 97.50 123 ALA A CA 1
ATOM 919 C C . ALA A 1 123 ? -7.688 -1.985 9.535 1.00 97.50 123 ALA A C 1
ATOM 921 O O . ALA A 1 123 ? -8.720 -2.568 9.856 1.00 97.50 123 ALA A O 1
ATOM 922 N N . LEU A 1 124 ? -7.699 -0.833 8.854 1.00 96.25 124 LEU A N 1
ATOM 923 C CA . LEU A 1 124 ? -8.935 -0.188 8.402 1.00 96.25 124 LEU A CA 1
ATOM 924 C C . LEU A 1 124 ? -9.718 -1.073 7.432 1.00 96.25 124 LEU A C 1
ATOM 926 O O . LEU A 1 124 ? -10.910 -1.271 7.631 1.00 96.25 124 LEU A O 1
ATOM 930 N N . LEU A 1 125 ? -9.041 -1.638 6.430 1.00 97.25 125 LEU A N 1
ATOM 931 C CA . LEU A 1 125 ? -9.644 -2.553 5.464 1.00 97.25 125 LEU A CA 1
ATOM 932 C C . LEU A 1 125 ? -10.254 -3.777 6.158 1.00 97.25 125 LEU A C 1
ATOM 934 O O . LEU A 1 125 ? -11.359 -4.194 5.828 1.00 97.25 125 LEU A O 1
ATOM 938 N N . THR A 1 126 ? -9.558 -4.333 7.151 1.00 96.56 126 THR A N 1
ATOM 939 C CA . THR A 1 126 ? -10.040 -5.493 7.913 1.00 96.56 126 THR A CA 1
ATOM 940 C C . THR A 1 126 ? -11.323 -5.165 8.681 1.00 96.56 126 THR A C 1
ATOM 942 O O . THR A 1 126 ? -12.255 -5.966 8.674 1.00 96.56 126 THR A O 1
ATOM 945 N N . LEU A 1 127 ? -11.398 -3.977 9.295 1.00 94.38 127 LEU A N 1
ATOM 946 C CA . LEU A 1 127 ? -12.599 -3.504 9.994 1.00 94.38 127 LEU A CA 1
ATOM 947 C C . LEU A 1 127 ? -13.746 -3.144 9.042 1.00 94.38 127 LEU A C 1
ATOM 949 O O . LEU A 1 127 ? -14.907 -3.309 9.404 1.00 94.38 127 LEU A O 1
ATOM 953 N N . GLU A 1 128 ? -13.436 -2.660 7.840 1.00 93.81 128 GLU A N 1
ATOM 954 C CA . GLU A 1 128 ? -14.426 -2.403 6.789 1.00 93.81 128 GLU A CA 1
ATOM 955 C C . GLU A 1 128 ? -15.065 -3.705 6.297 1.00 93.81 128 GLU A C 1
ATOM 957 O O . GLU A 1 128 ? -16.279 -3.768 6.120 1.00 93.81 128 GLU A O 1
ATOM 962 N N . LEU A 1 129 ? -14.262 -4.762 6.136 1.00 93.31 129 LEU A N 1
ATOM 963 C CA . LEU A 1 129 ? -14.764 -6.079 5.759 1.00 93.31 129 LEU A CA 1
ATOM 964 C C . LEU A 1 129 ? -15.583 -6.715 6.888 1.00 93.31 129 LEU A C 1
ATOM 966 O O . LEU A 1 129 ? -16.622 -7.325 6.634 1.00 93.31 129 LEU A O 1
ATOM 970 N N . ARG A 1 130 ? -15.100 -6.601 8.130 1.00 93.69 130 ARG A N 1
ATOM 971 C CA . ARG A 1 130 ? -15.801 -7.077 9.323 1.00 93.69 130 ARG A CA 1
ATOM 972 C C . ARG A 1 130 ? -15.508 -6.181 10.521 1.00 93.69 130 ARG A C 1
ATOM 974 O O . ARG A 1 130 ? -14.402 -6.183 11.063 1.00 93.69 130 ARG A O 1
ATOM 981 N N . SER A 1 131 ? -16.534 -5.490 11.000 1.00 90.56 131 SER A N 1
ATOM 982 C CA . SER A 1 131 ? -16.430 -4.554 12.126 1.00 90.56 131 SER A CA 1
ATOM 983 C C . SER A 1 131 ? -16.022 -5.207 13.453 1.00 90.56 131 SER A C 1
ATOM 985 O O . SER A 1 131 ? -15.491 -4.530 14.331 1.00 90.56 131 SER A O 1
ATOM 987 N N . ASP A 1 132 ? -16.236 -6.516 13.599 1.00 90.31 132 ASP A N 1
ATOM 988 C CA . ASP A 1 132 ? -15.902 -7.306 14.787 1.00 90.31 132 ASP A CA 1
ATOM 989 C C . ASP A 1 132 ? -14.502 -7.945 14.738 1.00 90.31 132 ASP A C 1
ATOM 991 O O . ASP A 1 132 ? -14.102 -8.631 15.681 1.00 90.31 132 ASP A O 1
ATOM 995 N N . ALA A 1 133 ? -13.746 -7.742 13.654 1.00 93.50 133 ALA A N 1
ATOM 996 C CA . ALA A 1 133 ? -12.461 -8.395 13.467 1.00 93.50 133 ALA A CA 1
ATOM 997 C C . ALA A 1 133 ? -11.445 -8.031 14.561 1.00 93.50 133 ALA A C 1
ATOM 999 O O . ALA A 1 133 ? -11.342 -6.888 15.028 1.00 93.50 133 ALA A O 1
ATOM 1000 N N . ASP A 1 134 ? -10.633 -9.019 14.942 1.00 92.31 134 ASP A N 1
ATOM 1001 C CA . ASP A 1 134 ? -9.453 -8.764 15.751 1.00 92.31 134 ASP A CA 1
ATOM 1002 C C . ASP A 1 134 ? -8.299 -8.298 14.862 1.00 92.31 134 ASP A C 1
ATOM 1004 O O . ASP A 1 134 ? -7.666 -9.081 14.156 1.00 92.31 134 ASP A O 1
ATOM 1008 N N . ILE A 1 135 ? -8.016 -7.000 14.922 1.00 94.75 135 ILE A N 1
ATOM 1009 C CA . ILE A 1 135 ? -6.888 -6.405 14.210 1.00 94.75 135 ILE A CA 1
ATOM 1010 C C . ILE A 1 135 ? -5.572 -6.495 14.988 1.00 94.75 135 ILE A C 1
ATOM 1012 O O . ILE A 1 135 ? -4.545 -6.084 14.464 1.00 94.75 135 ILE A O 1
ATOM 1016 N N . SER A 1 136 ? -5.561 -6.988 16.232 1.00 90.25 136 SER A N 1
ATOM 1017 C CA . SER A 1 136 ? -4.373 -6.946 17.099 1.00 90.25 136 SER A CA 1
ATOM 1018 C C . SER A 1 136 ? -3.214 -7.819 16.604 1.00 90.25 136 SER A C 1
ATOM 1020 O O . SER A 1 136 ? -2.055 -7.475 16.845 1.00 90.25 136 SER A O 1
ATOM 1022 N N . GLY A 1 137 ? -3.534 -8.902 15.887 1.00 91.62 137 GLY A N 1
ATOM 1023 C CA . GLY A 1 137 ? -2.580 -9.835 15.285 1.00 91.62 137 GLY A CA 1
ATOM 1024 C C . GLY A 1 137 ? -2.161 -9.494 13.853 1.00 91.62 137 GLY A C 1
ATOM 1025 O O . GLY A 1 137 ? -1.398 -10.250 13.254 1.00 91.62 137 GLY A O 1
ATOM 1026 N N . LEU A 1 138 ? -2.648 -8.387 13.280 1.00 95.75 138 LEU A N 1
ATOM 1027 C CA . LEU A 1 138 ? -2.263 -8.001 11.924 1.00 95.75 138 LEU A CA 1
ATOM 1028 C C . LEU A 1 138 ? -0.773 -7.620 11.853 1.00 95.75 138 LEU A C 1
ATOM 1030 O O . LEU A 1 138 ? -0.222 -7.049 12.803 1.00 95.75 138 LEU A O 1
ATOM 1034 N N . PRO A 1 139 ? -0.102 -7.887 10.718 1.00 96.31 139 PRO A N 1
ATOM 1035 C CA . PRO A 1 139 ? 1.290 -7.499 10.537 1.00 96.31 139 PRO A CA 1
ATOM 1036 C C . PRO A 1 139 ? 1.467 -5.979 10.666 1.00 96.31 139 PRO A C 1
ATOM 1038 O O . PRO A 1 139 ? 0.632 -5.192 10.225 1.00 96.31 139 PRO A O 1
ATOM 1041 N N . GLY A 1 140 ? 2.571 -5.563 11.289 1.00 94.62 140 GLY A N 1
ATOM 1042 C CA . GLY A 1 140 ? 2.904 -4.149 11.498 1.00 94.62 140 GLY A CA 1
ATOM 1043 C C . GLY A 1 140 ? 2.091 -3.427 12.582 1.00 94.62 140 GLY A C 1
ATOM 1044 O O . GLY A 1 140 ? 2.252 -2.217 12.759 1.00 94.62 140 GLY A O 1
ATOM 1045 N N . MET A 1 141 ? 1.251 -4.135 13.346 1.00 95.88 141 MET A N 1
ATOM 1046 C CA . MET A 1 141 ? 0.515 -3.560 14.478 1.00 95.88 141 MET A CA 1
ATOM 1047 C C . MET A 1 141 ? 1.438 -3.181 15.642 1.00 95.88 141 MET A C 1
ATOM 1049 O O . MET A 1 141 ? 1.766 -3.984 16.514 1.00 95.88 141 MET A O 1
ATOM 1053 N N . SER A 1 142 ? 1.835 -1.909 15.680 1.00 95.12 142 SER A N 1
ATOM 1054 C CA . SER A 1 142 ? 2.638 -1.333 16.762 1.00 95.12 142 SER A CA 1
ATOM 1055 C C . SER A 1 142 ? 1.778 -0.902 17.966 1.00 95.12 142 SER A C 1
ATOM 1057 O O . SER A 1 142 ? 0.567 -0.704 17.831 1.00 95.12 142 SER A O 1
ATOM 1059 N N . PRO A 1 143 ? 2.370 -0.689 19.162 1.00 94.75 143 PRO A N 1
ATOM 1060 C CA . PRO A 1 143 ? 1.664 -0.077 20.292 1.00 94.75 143 PRO A CA 1
ATOM 1061 C C . PRO A 1 143 ? 0.999 1.261 19.940 1.00 94.75 143 PRO A C 1
ATOM 1063 O O . PRO A 1 143 ? -0.150 1.485 20.310 1.00 94.75 143 PRO A O 1
ATOM 1066 N N . ALA A 1 144 ? 1.682 2.110 19.166 1.00 92.62 144 ALA A N 1
ATOM 1067 C CA . ALA A 1 144 ? 1.139 3.389 18.718 1.00 92.62 144 ALA A CA 1
ATOM 1068 C C . ALA A 1 144 ? -0.075 3.208 17.793 1.00 92.62 144 ALA A C 1
ATOM 1070 O O . ALA A 1 144 ? -1.068 3.918 17.935 1.00 92.62 144 ALA A O 1
ATOM 1071 N N . LEU A 1 145 ? -0.032 2.231 16.880 1.00 94.12 145 LEU A N 1
ATOM 1072 C CA . LEU A 1 145 ? -1.155 1.960 15.984 1.00 94.12 145 LEU A CA 1
ATOM 1073 C C . LEU A 1 145 ? -2.357 1.362 16.731 1.00 94.12 145 LEU A C 1
ATOM 1075 O O . LEU A 1 145 ? -3.497 1.723 16.447 1.00 94.12 145 LEU A O 1
ATOM 1079 N N . ARG A 1 146 ? -2.108 0.513 17.736 1.00 93.50 146 ARG A N 1
ATOM 1080 C CA . ARG A 1 146 ? -3.151 0.014 18.647 1.00 93.50 146 ARG A CA 1
ATOM 1081 C C . ARG A 1 146 ? -3.811 1.147 19.427 1.00 93.50 146 ARG A C 1
ATOM 1083 O O . ARG A 1 146 ? -5.034 1.194 19.485 1.00 93.50 146 ARG A O 1
ATOM 1090 N N . ALA A 1 147 ? -3.021 2.075 19.968 1.00 91.19 147 ALA A N 1
ATOM 1091 C CA . ALA A 1 147 ? -3.545 3.255 20.652 1.00 91.19 147 ALA A CA 1
ATOM 1092 C C . ALA A 1 147 ? -4.375 4.138 19.705 1.00 91.19 147 ALA A C 1
ATOM 1094 O O . ALA A 1 147 ? -5.464 4.570 20.068 1.00 91.19 147 ALA A O 1
ATOM 1095 N N . TRP A 1 148 ? -3.907 4.338 18.468 1.00 90.50 148 TRP A N 1
ATOM 1096 C CA . TRP A 1 148 ? -4.644 5.077 17.440 1.00 90.50 148 TRP A CA 1
ATOM 1097 C C . TRP A 1 148 ? -6.000 4.433 17.093 1.00 90.50 148 TRP A C 1
ATOM 1099 O O . TRP A 1 148 ? -6.983 5.149 16.914 1.00 90.50 148 TRP A O 1
ATOM 1109 N N . ALA A 1 149 ? -6.074 3.101 17.016 1.00 93.00 149 ALA A N 1
ATOM 1110 C CA . ALA A 1 149 ? -7.306 2.383 16.677 1.00 93.00 149 ALA A CA 1
ATOM 1111 C C . ALA A 1 149 ? -8.273 2.203 17.864 1.00 93.00 149 ALA A C 1
ATOM 1113 O O . ALA A 1 149 ? -9.452 1.913 17.653 1.00 93.00 149 ALA A O 1
ATOM 1114 N N . ALA A 1 150 ? -7.799 2.358 19.105 1.00 92.12 150 ALA A N 1
ATOM 1115 C CA . ALA A 1 150 ? -8.551 2.003 20.309 1.00 92.12 150 ALA A CA 1
ATOM 1116 C C . ALA A 1 150 ? -9.924 2.696 20.442 1.00 92.12 150 ALA A C 1
ATOM 1118 O O . ALA A 1 150 ? -10.885 1.989 20.748 1.00 92.12 150 ALA A O 1
ATOM 1119 N N . PRO A 1 151 ? -10.084 4.011 20.176 1.00 92.12 151 PRO A N 1
ATOM 1120 C CA . PRO A 1 151 ? -11.395 4.659 20.265 1.00 92.12 151 PRO A CA 1
ATOM 1121 C C . PRO A 1 151 ? -12.416 4.084 19.277 1.00 92.12 151 PRO A C 1
ATOM 1123 O O . PRO A 1 151 ? -13.552 3.805 19.653 1.00 92.12 151 PRO A O 1
ATOM 1126 N N . ALA A 1 152 ? -11.997 3.840 18.033 1.00 90.25 152 ALA A N 1
ATOM 1127 C CA . ALA A 1 152 ? -12.860 3.262 17.008 1.00 90.25 152 ALA A CA 1
ATOM 1128 C C . ALA A 1 152 ? -13.264 1.823 17.363 1.00 90.25 152 ALA A C 1
ATOM 1130 O O . ALA A 1 152 ? -14.437 1.472 17.274 1.00 90.25 152 ALA A O 1
ATOM 1131 N N . LEU A 1 153 ? -12.314 1.004 17.828 1.00 92.38 153 LEU A N 1
ATOM 1132 C CA . LEU A 1 153 ? -12.601 -0.360 18.279 1.00 92.38 153 LEU A CA 1
ATOM 1133 C C . LEU A 1 153 ? -13.553 -0.389 19.478 1.00 92.38 153 LEU A C 1
ATOM 1135 O O . LEU A 1 153 ? -14.409 -1.267 19.544 1.00 92.38 153 LEU A O 1
ATOM 1139 N N . ALA A 1 154 ? -13.409 0.550 20.419 1.00 91.12 154 ALA A N 1
ATOM 1140 C CA . ALA A 1 154 ? -14.311 0.652 21.558 1.00 91.12 154 ALA A CA 1
ATOM 1141 C C . ALA A 1 154 ? -15.747 0.918 21.089 1.00 91.12 154 ALA A C 1
ATOM 1143 O O . ALA A 1 154 ? -16.649 0.179 21.474 1.00 91.12 154 ALA A O 1
ATOM 1144 N N . LEU A 1 155 ? -15.941 1.875 20.175 1.00 90.44 155 LEU A N 1
ATOM 1145 C CA . LEU A 1 155 ? -17.257 2.142 19.590 1.00 90.44 155 LEU A CA 1
ATOM 1146 C C . LEU A 1 155 ? -17.845 0.936 18.862 1.00 90.44 155 LEU A C 1
ATOM 1148 O O . LEU A 1 155 ? -18.981 0.559 19.135 1.00 90.44 155 LEU A O 1
ATOM 1152 N N . LEU A 1 156 ? -17.074 0.310 17.967 1.00 89.00 156 LEU A N 1
ATOM 1153 C CA . LEU A 1 156 ? -17.540 -0.841 17.184 1.00 89.00 156 LEU A CA 1
ATOM 1154 C C . LEU A 1 156 ? -17.954 -2.026 18.071 1.00 89.00 156 LEU A C 1
ATOM 1156 O O . LEU A 1 156 ? -18.783 -2.835 17.666 1.00 89.00 156 LEU A O 1
ATOM 1160 N N . ARG A 1 157 ? -17.396 -2.121 19.283 1.00 89.25 157 ARG A N 1
ATOM 1161 C CA . ARG A 1 157 ? -17.656 -3.196 20.252 1.00 89.25 157 ARG A CA 1
ATOM 1162 C C . ARG A 1 157 ? -18.599 -2.785 21.388 1.00 89.25 157 ARG A C 1
ATOM 1164 O O . ARG A 1 157 ? -18.751 -3.548 22.342 1.00 89.25 157 ARG A O 1
ATOM 1171 N N . GLY A 1 158 ? -19.174 -1.581 21.337 1.00 88.94 158 GLY A N 1
ATOM 1172 C CA . GLY A 1 158 ? -20.019 -1.043 22.410 1.00 88.94 158 GLY A CA 1
ATOM 1173 C C . GLY A 1 158 ? -19.304 -0.927 23.764 1.00 88.94 158 GLY A C 1
ATOM 1174 O O . GLY A 1 158 ? -19.938 -1.037 24.808 1.00 88.94 158 GLY A O 1
ATOM 1175 N N . GLN A 1 159 ? -17.980 -0.765 23.759 1.00 89.62 159 GLN A N 1
ATOM 1176 C CA . GLN A 1 159 ? -17.160 -0.601 24.958 1.00 89.62 159 GLN A CA 1
ATOM 1177 C C . GLN A 1 159 ? -16.965 0.885 25.291 1.00 89.62 159 GLN A C 1
ATOM 1179 O O . GLN A 1 159 ? -17.024 1.734 24.395 1.00 89.62 159 GLN A O 1
ATOM 1184 N N . PRO A 1 160 ? -16.660 1.224 26.557 1.00 87.25 160 PRO A N 1
ATOM 1185 C CA . PRO A 1 160 ? -16.290 2.583 26.929 1.00 87.25 160 PRO A CA 1
ATOM 1186 C C . PRO A 1 160 ? -15.096 3.083 26.110 1.00 87.25 160 PRO A C 1
ATOM 1188 O O . PRO A 1 160 ? -14.036 2.455 26.069 1.00 87.25 160 PRO A O 1
ATOM 1191 N N . VAL A 1 161 ? -15.268 4.235 25.463 1.00 90.06 161 VAL A N 1
ATOM 1192 C CA . VAL A 1 161 ? -14.204 4.887 24.697 1.00 90.06 161 VAL A CA 1
ATOM 1193 C C . VAL A 1 161 ? -13.111 5.377 25.658 1.00 90.06 161 VAL A C 1
ATOM 1195 O O . VAL A 1 161 ? -13.441 6.046 26.642 1.00 90.06 161 VAL A O 1
ATOM 1198 N N . PRO A 1 162 ? -11.819 5.096 25.391 1.00 85.38 162 PRO A N 1
ATOM 1199 C CA . PRO A 1 162 ? -10.718 5.571 26.223 1.00 85.38 162 PRO A CA 1
ATOM 1200 C C . PRO A 1 162 ? -10.750 7.089 26.424 1.00 85.38 162 PRO A C 1
ATOM 1202 O O . PRO A 1 162 ? -10.954 7.852 25.478 1.00 85.38 162 PRO A O 1
ATOM 1205 N N . ALA A 1 163 ? -10.529 7.528 27.662 1.00 77.00 163 ALA A N 1
ATOM 1206 C CA . ALA A 1 163 ? -10.519 8.943 27.994 1.00 77.00 163 ALA A CA 1
ATOM 1207 C C . ALA A 1 163 ? -9.268 9.629 27.422 1.00 77.00 163 ALA A C 1
ATOM 1209 O O . ALA A 1 163 ? -8.145 9.357 27.841 1.00 77.00 163 ALA A O 1
ATOM 1210 N N . ASP A 1 164 ? -9.488 10.554 26.494 1.00 83.12 164 ASP A N 1
ATOM 1211 C CA . ASP A 1 164 ? -8.503 11.510 25.992 1.00 83.12 164 ASP A CA 1
ATOM 1212 C C . ASP A 1 164 ? -9.076 12.932 26.163 1.00 83.12 164 ASP A C 1
ATOM 1214 O O . ASP A 1 164 ? -10.283 13.138 26.001 1.00 83.12 164 ASP A O 1
ATOM 1218 N N . GLN A 1 165 ? -8.225 13.881 26.571 1.00 83.94 165 GLN A N 1
ATOM 1219 C CA . GLN A 1 165 ? -8.572 15.292 26.805 1.00 83.94 165 GLN A CA 1
ATOM 1220 C C . GLN A 1 165 ? -8.496 16.144 25.529 1.00 83.94 165 GLN A C 1
ATOM 1222 O O . GLN A 1 165 ? -8.854 17.320 25.549 1.00 83.94 165 GLN A O 1
ATOM 1227 N N . SER A 1 166 ? -8.020 15.580 24.417 1.00 87.81 166 SER A N 1
ATOM 1228 C CA . SER A 1 166 ? -8.036 16.265 23.128 1.00 87.81 166 SER A CA 1
ATOM 1229 C C . SER A 1 166 ? -9.467 16.479 22.618 1.00 87.81 166 SER A C 1
ATOM 1231 O O . SER A 1 166 ? -10.387 15.735 22.961 1.00 87.81 166 SER A O 1
ATOM 1233 N N . ALA A 1 167 ? -9.659 17.454 21.724 1.00 86.56 167 ALA A N 1
ATOM 1234 C CA . ALA A 1 167 ? -10.945 17.659 21.050 1.00 86.56 167 ALA A CA 1
ATOM 1235 C C . ALA A 1 167 ? -11.423 16.391 20.314 1.00 86.56 167 ALA A C 1
ATOM 1237 O O . ALA A 1 167 ? -12.613 16.079 20.308 1.00 86.56 167 ALA A O 1
ATOM 1238 N N . LEU A 1 168 ? -10.487 15.625 19.742 1.00 85.69 168 LEU A N 1
ATOM 1239 C CA . LEU A 1 168 ? -10.782 14.342 19.109 1.00 85.69 168 LEU A CA 1
ATOM 1240 C C . LEU A 1 168 ? -11.219 13.291 20.143 1.00 85.69 168 LEU A C 1
ATOM 1242 O O . LEU A 1 168 ? -12.148 12.532 19.884 1.00 85.69 168 LEU A O 1
ATOM 1246 N N . GLY A 1 169 ? -10.592 13.267 21.319 1.00 86.94 169 GLY A N 1
ATOM 1247 C CA . GLY A 1 169 ? -10.989 12.423 22.446 1.00 86.94 169 GLY A CA 1
ATOM 1248 C C . GLY A 1 169 ? -12.403 12.724 22.945 1.00 86.94 169 GLY A C 1
ATOM 1249 O O . GLY A 1 169 ? -13.199 11.803 23.141 1.00 86.94 169 GLY A O 1
ATOM 1250 N N . THR A 1 170 ? -12.745 14.007 23.080 1.00 89.69 170 THR A N 1
ATOM 1251 C CA . THR A 1 170 ? -14.104 14.464 23.409 1.00 89.69 170 THR A CA 1
ATOM 1252 C C . THR A 1 170 ? -15.111 14.021 22.352 1.00 89.69 170 THR A C 1
ATOM 1254 O O . THR A 1 170 ? -16.149 13.462 22.701 1.00 89.69 170 THR A O 1
ATOM 1257 N N . LEU A 1 171 ? -14.780 14.179 21.065 1.00 90.38 171 LEU A N 1
ATOM 1258 C CA . LEU A 1 171 ? -15.625 13.715 19.965 1.00 90.38 171 LEU A CA 1
ATOM 1259 C C . LEU A 1 171 ? -15.872 12.200 20.036 1.00 90.38 171 LEU A C 1
ATOM 1261 O O . LEU A 1 171 ? -17.023 11.771 19.989 1.00 90.38 171 LEU A O 1
ATOM 1265 N N . TRP A 1 172 ? -14.824 11.382 20.189 1.00 90.69 172 TRP A N 1
ATOM 1266 C CA . TRP A 1 172 ? -14.981 9.927 20.310 1.00 90.69 172 TRP A CA 1
ATOM 1267 C C . TRP A 1 172 ? -15.861 9.543 21.501 1.00 90.69 172 TRP A C 1
ATOM 1269 O O . TRP A 1 172 ? -16.726 8.677 21.371 1.00 90.69 172 TRP A O 1
ATOM 1279 N N . ARG A 1 173 ? -15.674 10.201 22.649 1.00 89.19 173 ARG A N 1
ATOM 1280 C CA . ARG A 1 173 ? -16.477 9.957 23.851 1.00 89.19 173 ARG A CA 1
ATOM 1281 C C . ARG A 1 173 ? -17.947 10.298 23.626 1.00 89.19 173 ARG A C 1
ATOM 1283 O O . ARG A 1 173 ? -18.804 9.474 23.932 1.00 89.19 173 ARG A O 1
ATOM 1290 N N . GLY A 1 174 ? -18.218 11.463 23.040 1.00 89.69 174 GLY A N 1
ATOM 1291 C CA . GLY A 1 174 ? -19.566 11.890 22.680 1.00 89.69 174 GLY A CA 1
ATOM 1292 C C . GLY A 1 174 ? -20.243 10.919 21.713 1.00 89.69 174 GLY A C 1
ATOM 1293 O O . GLY A 1 174 ? -21.385 10.526 21.937 1.00 89.69 174 GLY A O 1
ATOM 1294 N N . MET A 1 175 ? -19.522 10.431 20.696 1.00 89.12 175 MET A N 1
ATOM 1295 C CA . MET A 1 175 ? -20.033 9.390 19.793 1.00 89.12 175 MET A CA 1
ATOM 1296 C C . MET A 1 175 ? -20.344 8.075 20.523 1.00 89.12 175 MET A C 1
ATOM 1298 O O . MET A 1 175 ? -21.332 7.420 20.200 1.00 89.12 175 MET A O 1
ATOM 1302 N N . GLY A 1 176 ? -19.550 7.694 21.526 1.00 89.12 176 GLY A N 1
ATOM 1303 C CA . GLY A 1 176 ? -19.810 6.498 22.337 1.00 89.12 176 GLY A CA 1
ATOM 1304 C C . GLY A 1 176 ? -21.041 6.632 23.215 1.00 89.12 176 GLY A C 1
ATOM 1305 O O . GLY A 1 176 ? -21.848 5.709 23.291 1.00 89.12 176 GLY A O 1
ATOM 1306 N N . GLN A 1 177 ? -21.229 7.804 23.816 1.00 90.31 177 GLN A N 1
ATOM 1307 C CA . GLN A 1 177 ? -22.439 8.124 24.567 1.00 90.31 177 GLN A CA 1
ATOM 1308 C C . GLN A 1 177 ? -23.671 8.136 23.656 1.00 90.31 177 GLN A C 1
ATOM 1310 O O . GLN A 1 177 ? -24.689 7.567 24.035 1.00 90.31 177 GLN A O 1
ATOM 1315 N N . LEU A 1 178 ? -23.575 8.700 22.444 1.00 89.00 178 LEU A N 1
ATOM 1316 C CA . LEU A 1 178 ? -24.652 8.634 21.449 1.00 89.00 178 LEU A CA 1
ATOM 1317 C C . LEU A 1 178 ? -24.998 7.185 21.087 1.00 89.00 178 LEU A C 1
ATOM 1319 O O . LEU A 1 178 ? -26.170 6.817 21.113 1.00 89.00 178 LEU A O 1
ATOM 1323 N N . ALA A 1 179 ? -23.992 6.357 20.791 1.00 87.44 179 ALA A N 1
ATOM 1324 C CA . ALA A 1 179 ? -24.192 4.947 20.454 1.00 87.44 179 ALA A CA 1
ATOM 1325 C C . ALA A 1 179 ? -24.845 4.152 21.601 1.00 87.44 179 ALA A C 1
ATOM 1327 O O . ALA A 1 179 ? -25.614 3.229 21.350 1.00 87.44 179 ALA A O 1
ATOM 1328 N N . ALA A 1 180 ? -24.578 4.539 22.852 1.00 87.50 180 ALA A N 1
ATOM 1329 C CA . ALA A 1 180 ? -25.182 3.962 24.051 1.00 87.50 180 ALA A CA 1
ATOM 1330 C C . ALA A 1 180 ? -26.501 4.639 24.483 1.00 87.50 180 ALA A C 1
ATOM 1332 O O . ALA A 1 180 ? -27.021 4.312 25.549 1.00 87.50 180 ALA A O 1
ATOM 1333 N N . ALA A 1 181 ? -27.026 5.595 23.704 1.00 88.62 181 ALA A N 1
ATOM 1334 C CA . ALA A 1 181 ? -28.190 6.418 24.052 1.00 88.62 181 ALA A CA 1
ATOM 1335 C C . ALA A 1 181 ? -28.082 7.118 25.429 1.00 88.62 181 ALA A C 1
ATOM 1337 O O . ALA A 1 181 ? -29.077 7.313 26.128 1.00 88.62 181 ALA A O 1
ATOM 1338 N N . SER A 1 182 ? -26.867 7.504 25.828 1.00 87.88 182 SER A N 1
ATOM 1339 C CA . SER A 1 182 ? -26.604 8.224 27.075 1.00 87.88 182 SER A CA 1
ATOM 1340 C C . SER A 1 182 ? -27.058 9.690 26.976 1.00 87.88 182 SER A C 1
ATOM 1342 O O . SER A 1 182 ? -26.766 10.358 25.978 1.00 87.88 182 SER A O 1
ATOM 1344 N N . PRO A 1 183 ? -27.718 10.232 28.018 1.00 86.94 183 PRO A N 1
ATOM 1345 C CA . PRO A 1 183 ? -28.146 11.632 28.047 1.00 86.94 183 PRO A CA 1
ATOM 1346 C C . PRO A 1 183 ? -26.966 12.619 28.056 1.00 86.94 183 PRO A C 1
ATOM 1348 O O . PRO A 1 183 ? -27.110 13.752 27.600 1.00 86.94 183 PRO A O 1
ATOM 1351 N N . ASP A 1 184 ? -25.783 12.180 28.495 1.00 87.44 184 ASP A N 1
ATOM 1352 C CA . ASP A 1 184 ? -24.576 13.011 28.602 1.00 87.44 184 ASP A CA 1
ATOM 1353 C C . ASP A 1 184 ? -23.930 13.316 27.241 1.00 87.44 184 ASP A C 1
ATOM 1355 O O . ASP A 1 184 ? -23.019 14.147 27.147 1.00 87.44 184 ASP A O 1
ATOM 1359 N N . ALA A 1 185 ? -24.394 12.652 26.176 1.00 86.88 185 ALA A N 1
ATOM 1360 C CA . ALA A 1 185 ? -23.852 12.790 24.831 1.00 86.88 185 ALA A CA 1
ATOM 1361 C C . ALA A 1 185 ? -23.918 14.234 24.318 1.00 86.88 185 ALA A C 1
ATOM 1363 O O . ALA A 1 185 ? -22.936 14.746 23.782 1.00 86.88 185 ALA A O 1
ATOM 1364 N N . ARG A 1 186 ? -25.059 14.910 24.524 1.00 86.12 186 ARG A N 1
ATOM 1365 C CA . ARG A 1 186 ? -25.273 16.295 24.070 1.00 86.12 186 ARG A CA 1
ATOM 1366 C C . ARG A 1 186 ? -24.326 17.268 24.758 1.00 86.12 186 ARG A C 1
ATOM 1368 O O . ARG A 1 186 ? -23.627 18.022 24.089 1.00 86.12 186 ARG A O 1
ATOM 1375 N N . ALA A 1 187 ? -24.237 17.173 26.086 1.00 88.50 187 ALA A N 1
ATOM 1376 C CA . ALA A 1 187 ? -23.335 17.998 26.884 1.00 88.50 187 ALA A CA 1
ATOM 1377 C C . ALA A 1 187 ? -21.868 17.788 26.477 1.00 88.50 187 ALA A C 1
ATOM 1379 O O . ALA A 1 187 ? -21.115 18.747 26.336 1.00 88.50 187 ALA A O 1
ATOM 1380 N N . THR A 1 188 ? -21.470 16.538 26.229 1.00 87.06 188 THR A N 1
ATOM 1381 C CA . THR A 1 188 ? -20.095 16.199 25.833 1.00 87.06 188 THR A CA 1
ATOM 1382 C C . THR A 1 188 ? -19.754 16.695 24.425 1.00 87.06 188 THR A C 1
ATOM 1384 O O . THR A 1 188 ? -18.616 17.088 24.179 1.00 87.06 188 THR A O 1
ATOM 1387 N N . LEU A 1 189 ? -20.720 16.705 23.502 1.00 85.81 189 LEU A N 1
ATOM 1388 C CA . LEU A 1 189 ? -20.539 17.198 22.131 1.00 85.81 189 LEU A CA 1
ATOM 1389 C C . LEU A 1 189 ? -20.727 18.716 21.988 1.00 85.81 189 LEU A C 1
ATOM 1391 O O . LEU A 1 189 ? -20.476 19.246 20.907 1.00 85.81 189 LEU A O 1
ATOM 1395 N N . GLY A 1 190 ? -21.142 19.412 23.051 1.00 83.19 190 GLY A N 1
ATOM 1396 C CA . GLY A 1 190 ? -21.464 20.838 22.992 1.00 83.19 190 GLY A CA 1
ATOM 1397 C C . GLY A 1 190 ? -22.690 21.140 22.124 1.00 83.19 190 GLY A C 1
ATOM 1398 O O . GLY A 1 190 ? -22.749 22.202 21.509 1.00 83.19 190 GLY A O 1
ATOM 1399 N N . ASP A 1 191 ? -23.641 20.204 22.031 1.00 76.88 191 ASP A N 1
ATOM 1400 C CA . ASP A 1 191 ? -24.911 20.415 21.332 1.00 76.88 191 ASP A CA 1
ATOM 1401 C C . ASP A 1 191 ? -25.952 20.969 22.318 1.00 76.88 191 ASP A C 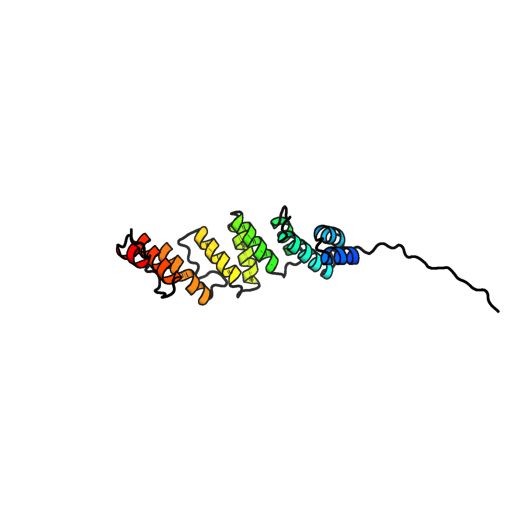1
ATOM 1403 O O . ASP A 1 191 ? -26.429 20.253 23.200 1.00 76.88 191 ASP A O 1
ATOM 1407 N N . GLU A 1 192 ? -26.264 22.263 22.198 1.00 67.94 192 GLU A N 1
ATOM 1408 C CA . GLU A 1 192 ? -27.205 22.989 23.070 1.00 67.94 192 GLU A CA 1
ATOM 1409 C C . GLU A 1 192 ? -28.675 22.917 22.593 1.00 67.94 192 GLU A C 1
ATOM 1411 O O . GLU A 1 192 ? -29.532 23.618 23.133 1.00 67.94 192 GLU A O 1
ATOM 1416 N N . ARG A 1 193 ? -28.984 22.101 21.572 1.00 59.81 193 ARG A N 1
ATOM 1417 C CA . ARG A 1 193 ? -30.347 21.901 21.038 1.00 59.81 193 ARG A CA 1
ATOM 1418 C C . ARG A 1 193 ? -31.100 20.749 21.719 1.00 59.81 193 ARG A C 1
ATOM 1420 O O . ARG A 1 193 ? -32.348 20.827 21.754 1.00 59.81 193 ARG A O 1
#

pLDDT: mean 90.12, std 14.14, range [39.16, 98.62]

Sequence (193 aa):
MPKSKRSAQQHSSAGLGPRELGLRAFQAGRFDAAIVAWQPLAADPAVARALAEAHFRRALGPHVVDPISDLRRAAALAPADPRFPFHLGRLLHRAGDLAAAADQYHTVLSREPGNAAAAKLLALLTLELRSDADISGLPGMSPALRAWAAPALALLRGQPVPADQSALGTLWRGMGQLAAASPDARATLGDER

Foldseek 3Di:
DDDDDDDDPPPPPPDDQLCVQLVVCVVVVNLVRNLVSLVVVLVPLVSLQVNLVSLQSLLVDPPRPCSLVSLVSSCVSPVLDLVSLQVNLVVCVVVVVLVSSLVSLVSSCVNVLQPLSSLLVNLVSQCVVPVQDDSCPPGNDDPVSCVVCQLSNCQSVLHQGDQDPDPVNLVSRLSSCVSVVHPCSCVSPVPPD